Protein AF-A0A971JVZ8-F1 (afdb_monomer)

Sequence (240 aa):
MILQLGAGHRVDVAHRALVIGVVDPASPVDEVLAEGPDVLGLRGVDAEAIGATVDSLRARSGLPVAVEPLDRAGLRAALAAGAALVHDPTGGALAEDLSEVAGSGASVVLHPGGAPVEPGARRERLRRLVEAARAAGMPPERIVVDDALDRVDHDAGLELLRTTGQLAALGHAMASGPVGGQVAPGSDDAQRGEAIGVHVLAVMEGCRLLRTRDVRTARRAADLTVELLRHVAEAPGAAA

Mean predicted aligned error: 4.44 Å

Solvent-accessible surface area (backbone atoms only — not comparable to full-atom values): 12246 Å² total; per-residue (Å²): 86,63,42,36,43,21,84,82,40,76,42,72,41,70,79,39,60,42,38,30,23,59,38,41,90,87,50,63,63,69,61,53,53,75,40,50,45,64,24,42,30,40,35,85,47,55,44,91,50,27,22,64,51,47,43,50,50,32,73,72,67,74,40,47,37,29,36,34,52,82,45,73,65,16,41,52,32,26,42,74,44,57,34,10,29,40,37,43,96,65,30,76,69,52,81,86,40,34,51,60,41,34,73,60,38,28,13,38,41,47,38,32,41,93,47,60,77,51,53,70,50,27,51,53,46,40,50,54,49,52,52,51,33,42,74,39,66,38,55,70,42,32,44,31,37,32,83,55,34,27,75,36,57,54,70,49,11,51,54,37,62,77,40,36,46,68,53,19,70,76,49,48,14,41,44,50,37,15,66,35,33,70,68,51,97,84,58,55,72,64,54,52,49,43,22,44,53,45,48,42,53,32,44,77,35,52,25,36,35,36,40,37,68,59,32,47,61,43,46,55,48,38,54,52,50,38,51,50,55,49,53,52,74,70,39,93,73,73,86,121

Radius of gyration: 16.86 Å; Cα contacts (8 Å, |Δi|>4): 492; chains: 1; bounding box: 40×42×45 Å

Secondary structure (DSSP, 8-state):
-EEEETTTEEEE-TT--EEEEEE-TTS-HHHHHHH--SEEEEES--HHHHHHHHHHHHHHH-S-EEEE-SSHHHHHHHHHTT-SEEE-TTSSSSTTTHHHHHHHT-EEEE--TT--SSHHHHHHHHHHHHHHHHHTT--GGGEEE---GGGS-HHHHHHHHHTHHHHHTTSEEEEESSTTS---TT--HHHHHHHHHHHHHHHHTT--EEEES-HHHHHHHHHHHHHHHHHHHHSTT---

pLDDT: mean 90.88, std 9.2, range [40.94, 97.94]

Nearest PDB structures (foldseek):
  2vp8-assembly1_B  TM=8.455E-01  e=1.363E-13  Mycobacterium tuberculosis H37Rv
  2dzb-assembly1_B  TM=8.075E-01  e=9.233E-13  Thermus thermophilus
  2vp8-assembly1_A  TM=7.999E-01  e=2.264E-12  Mycobacterium tuberculosis H37Rv
  5v7a-assembly2_B  TM=8.318E-01  e=3.337E-11  Escherichia coli CFT073
  6clu-assembly6_C  TM=8.237E-01  e=1.244E-10  Staphylococcus aureus

Structure (mmCIF, N/CA/C/O backbone):
data_AF-A0A971JVZ8-F1
#
_entry.id   AF-A0A971JVZ8-F1
#
loop_
_atom_site.group_PDB
_atom_site.id
_atom_site.type_symbol
_atom_site.label_atom_id
_atom_site.label_alt_id
_atom_site.label_comp_id
_atom_site.label_asym_id
_atom_site.label_entity_id
_atom_site.label_seq_id
_atom_site.pdbx_PDB_ins_code
_atom_site.Cartn_x
_atom_site.Cartn_y
_atom_site.Cartn_z
_atom_site.occupancy
_atom_site.B_iso_or_equiv
_atom_site.auth_seq_id
_atom_site.auth_comp_id
_atom_site.auth_asym_id
_atom_site.auth_atom_i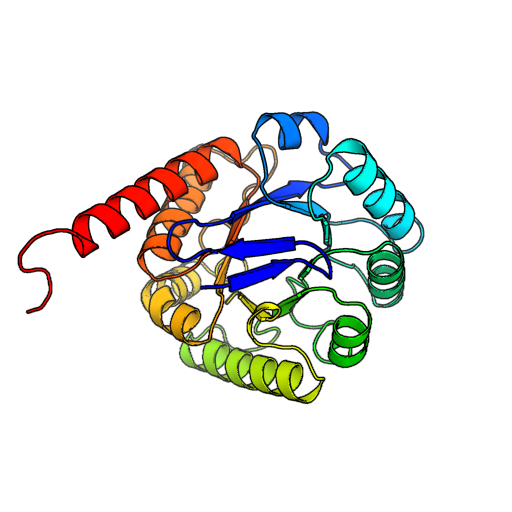d
_atom_site.pdbx_PDB_model_num
ATOM 1 N N . MET A 1 1 ? -17.007 0.014 5.339 1.00 87.94 1 MET A N 1
ATOM 2 C CA . MET A 1 1 ? -16.327 0.554 4.138 1.00 87.94 1 MET A CA 1
ATOM 3 C C . MET A 1 1 ? -15.709 -0.626 3.413 1.00 87.94 1 MET A C 1
ATOM 5 O O . MET A 1 1 ? -14.889 -1.297 4.016 1.00 87.94 1 MET A O 1
ATOM 9 N N . ILE A 1 2 ? -16.121 -0.939 2.182 1.00 95.19 2 ILE A N 1
ATOM 10 C CA . ILE A 1 2 ? -15.656 -2.160 1.503 1.00 95.19 2 ILE A CA 1
ATOM 11 C C . ILE A 1 2 ? -14.431 -1.862 0.644 1.00 95.19 2 ILE A C 1
ATOM 13 O O . ILE A 1 2 ? -14.495 -1.018 -0.246 1.00 95.19 2 ILE A O 1
ATOM 17 N N . LEU A 1 3 ? -13.342 -2.585 0.893 1.00 95.50 3 LEU A N 1
ATOM 18 C CA . LEU A 1 3 ? -12.201 -2.690 -0.008 1.00 95.50 3 LEU A CA 1
ATOM 19 C C . LEU A 1 3 ? -12.280 -4.033 -0.735 1.00 95.50 3 LEU A C 1
ATOM 21 O O . LEU A 1 3 ? -12.517 -5.073 -0.119 1.00 95.50 3 LEU A O 1
ATOM 25 N N . GLN A 1 4 ? -12.069 -4.019 -2.043 1.00 96.25 4 GLN A N 1
ATOM 26 C CA . GLN A 1 4 ? -11.972 -5.217 -2.858 1.00 96.25 4 GLN A CA 1
ATOM 27 C C . GLN A 1 4 ? -10.508 -5.447 -3.256 1.00 96.25 4 GLN A C 1
ATOM 29 O O . GLN A 1 4 ? -9.812 -4.509 -3.630 1.00 96.25 4 GLN A O 1
ATOM 34 N N . LEU A 1 5 ? -10.040 -6.692 -3.167 1.00 93.50 5 LEU A N 1
ATOM 35 C CA . LEU A 1 5 ? -8.720 -7.164 -3.585 1.00 93.50 5 LEU A CA 1
ATOM 36 C C . LEU A 1 5 ? -8.922 -8.285 -4.615 1.00 93.50 5 LEU A C 1
ATOM 38 O O . LEU A 1 5 ? -9.187 -9.446 -4.282 1.00 93.50 5 LEU A O 1
ATOM 42 N N . GLY A 1 6 ? -8.840 -7.930 -5.894 1.00 87.44 6 GLY A N 1
ATOM 43 C CA . GLY A 1 6 ? -9.136 -8.848 -6.990 1.00 87.44 6 GLY A CA 1
ATOM 44 C C . GLY A 1 6 ? -10.623 -9.208 -7.083 1.00 87.44 6 GLY A C 1
ATOM 45 O O . GLY A 1 6 ? -11.486 -8.606 -6.444 1.00 87.44 6 GLY A O 1
ATOM 46 N N . ALA A 1 7 ? -10.950 -10.231 -7.872 1.00 75.94 7 ALA A N 1
ATOM 47 C CA . ALA A 1 7 ? -12.340 -10.652 -8.079 1.00 75.94 7 ALA A CA 1
ATOM 48 C C . ALA A 1 7 ? -12.979 -11.354 -6.859 1.00 75.94 7 ALA A C 1
ATOM 50 O O . ALA A 1 7 ? -14.202 -11.397 -6.757 1.00 75.94 7 ALA A O 1
ATOM 51 N N . GLY A 1 8 ? -12.172 -11.910 -5.947 1.00 79.75 8 GLY A N 1
ATOM 52 C CA . GLY A 1 8 ? -12.642 -12.854 -4.923 1.00 79.75 8 GLY A CA 1
ATOM 53 C C . GLY A 1 8 ? -12.596 -12.376 -3.471 1.00 79.75 8 GLY A C 1
ATOM 54 O O . GLY A 1 8 ? -13.179 -13.036 -2.617 1.00 79.75 8 GLY A O 1
ATOM 55 N N . HIS A 1 9 ? -11.935 -11.256 -3.162 1.00 90.50 9 HIS A N 1
ATOM 56 C CA . HIS A 1 9 ? -11.730 -10.837 -1.772 1.00 90.50 9 HIS A CA 1
ATOM 57 C C . HIS A 1 9 ? -12.346 -9.465 -1.538 1.00 90.50 9 HIS A C 1
ATOM 59 O O . HIS A 1 9 ? -11.853 -8.457 -2.032 1.00 90.50 9 HIS A O 1
ATOM 65 N N . ARG A 1 10 ? -13.442 -9.423 -0.782 1.00 94.75 10 ARG A N 1
ATOM 66 C CA . ARG A 1 10 ? -14.078 -8.184 -0.323 1.00 94.75 10 ARG A CA 1
ATOM 67 C C . ARG A 1 10 ? -13.957 -8.134 1.187 1.00 94.75 10 ARG A C 1
ATOM 69 O O . ARG A 1 10 ? -14.383 -9.066 1.864 1.00 94.75 10 ARG A O 1
ATOM 76 N N . VAL A 1 11 ? -13.375 -7.062 1.701 1.00 94.62 11 VAL A N 1
ATOM 77 C CA . VAL A 1 11 ? -13.095 -6.899 3.126 1.00 94.62 11 VAL A CA 1
ATOM 78 C C . VAL A 1 11 ? -13.758 -5.623 3.618 1.00 94.62 11 VAL A C 1
ATOM 80 O O . VAL A 1 11 ? -13.607 -4.565 3.006 1.00 94.62 11 VAL A O 1
ATOM 83 N N . ASP A 1 12 ? -14.502 -5.716 4.721 1.00 94.81 12 ASP A N 1
ATOM 84 C CA . ASP A 1 12 ? -14.963 -4.521 5.421 1.00 94.81 12 ASP A CA 1
ATOM 85 C C . ASP A 1 12 ? -13.823 -3.955 6.269 1.00 94.81 12 ASP A C 1
ATOM 87 O O . ASP A 1 12 ? -13.383 -4.556 7.249 1.00 94.81 12 ASP A O 1
ATOM 91 N N . VAL A 1 13 ? -13.343 -2.788 5.858 1.00 94.31 13 VAL A N 1
ATOM 92 C CA . VAL A 1 13 ? -12.256 -2.041 6.489 1.00 94.31 13 VAL A CA 1
ATOM 93 C C . VAL A 1 13 ? -12.774 -0.858 7.317 1.00 94.31 13 VAL A C 1
ATOM 95 O O . VAL A 1 13 ? -12.011 0.030 7.689 1.00 94.31 13 VAL A O 1
ATOM 98 N N . ALA A 1 14 ? -14.076 -0.817 7.643 1.00 89.06 14 ALA A N 1
ATOM 99 C CA . ALA A 1 14 ? -14.613 0.179 8.582 1.00 89.06 14 ALA A CA 1
ATOM 100 C C . ALA A 1 14 ? -13.878 0.142 9.931 1.00 89.06 14 ALA A C 1
ATOM 102 O O . ALA A 1 14 ? -13.549 1.184 10.495 1.00 89.06 14 ALA A O 1
ATOM 103 N N . HIS A 1 15 ? -13.581 -1.070 10.401 1.00 88.12 15 HIS A N 1
ATOM 104 C CA . HIS A 1 15 ? -12.987 -1.339 11.707 1.00 88.12 15 HIS A CA 1
ATOM 105 C C . HIS A 1 15 ? -11.797 -2.293 11.588 1.00 88.12 15 HIS A C 1
ATOM 107 O O . HIS A 1 15 ? -11.667 -3.220 12.382 1.00 88.12 15 HIS A O 1
ATOM 113 N N . ARG A 1 16 ? -10.978 -2.120 10.546 1.00 93.62 16 ARG A N 1
ATOM 114 C CA . ARG A 1 16 ? -9.754 -2.898 10.324 1.00 93.62 16 ARG A CA 1
ATOM 115 C C . ARG A 1 16 ? -8.863 -2.196 9.313 1.00 93.62 16 ARG A C 1
ATOM 117 O O . ARG A 1 16 ? -9.368 -1.766 8.282 1.00 93.62 16 ARG A O 1
ATOM 124 N N . ALA A 1 17 ? -7.558 -2.168 9.556 1.00 96.25 17 ALA A N 1
ATOM 125 C CA . ALA A 1 17 ? -6.569 -1.869 8.526 1.00 96.25 17 ALA A CA 1
ATOM 126 C C . ALA A 1 17 ? -5.885 -3.166 8.075 1.00 96.25 17 ALA A C 1
ATOM 128 O O . ALA A 1 17 ? -5.637 -4.055 8.888 1.00 96.25 17 ALA A O 1
ATOM 129 N N . LEU A 1 18 ? -5.628 -3.289 6.776 1.00 97.56 18 LEU A N 1
ATOM 130 C CA . LEU A 1 18 ? -4.947 -4.435 6.186 1.00 97.56 18 LEU A CA 1
ATOM 131 C C . LEU A 1 18 ? -3.446 -4.193 6.122 1.00 97.56 18 LEU A C 1
ATOM 133 O O . LEU A 1 18 ? -3.010 -3.089 5.799 1.00 97.56 18 LEU A O 1
ATOM 137 N N . VAL A 1 19 ? -2.663 -5.241 6.357 1.00 97.62 19 VAL A N 1
ATOM 138 C CA . VAL A 1 19 ? -1.203 -5.199 6.259 1.00 97.62 19 VAL A CA 1
ATOM 139 C C . VAL A 1 19 ? -0.729 -5.976 5.033 1.00 97.62 19 VAL A C 1
ATOM 141 O O . VAL A 1 19 ? -0.909 -7.192 4.933 1.00 97.62 19 VAL A O 1
ATOM 144 N N . ILE A 1 20 ? -0.093 -5.261 4.107 1.00 96.50 20 ILE A N 1
ATOM 145 C CA . ILE A 1 20 ? 0.660 -5.816 2.988 1.00 96.50 20 ILE A CA 1
ATOM 146 C C . ILE A 1 20 ? 2.089 -6.099 3.461 1.00 96.50 20 ILE A C 1
ATOM 148 O O . ILE A 1 20 ? 2.857 -5.170 3.728 1.00 96.50 20 ILE A O 1
ATOM 152 N N . GLY A 1 21 ? 2.442 -7.381 3.540 1.00 94.94 21 GLY A N 1
ATOM 153 C CA . GLY A 1 21 ? 3.800 -7.827 3.847 1.00 94.94 21 GLY A CA 1
ATOM 154 C C . GLY A 1 21 ? 4.645 -7.919 2.588 1.00 94.94 21 GLY A C 1
ATOM 155 O O . GLY A 1 21 ? 4.311 -8.678 1.679 1.00 94.94 21 GLY A O 1
ATOM 156 N N . VAL A 1 22 ? 5.719 -7.135 2.518 1.00 92.06 22 VAL A N 1
ATOM 157 C CA . VAL A 1 22 ? 6.589 -7.093 1.337 1.00 92.06 22 VAL A CA 1
ATOM 158 C C . VAL A 1 22 ? 7.412 -8.377 1.237 1.00 92.06 22 VAL A C 1
ATOM 160 O O . VAL A 1 22 ? 8.130 -8.743 2.162 1.00 92.06 22 VAL A O 1
ATOM 163 N N . VAL A 1 23 ? 7.336 -9.017 0.074 1.00 90.50 23 VAL A N 1
ATOM 164 C CA . VAL A 1 23 ? 8.118 -10.186 -0.321 1.00 90.50 23 VAL A CA 1
ATOM 165 C C . VAL A 1 23 ? 8.974 -9.787 -1.519 1.00 90.50 23 VAL A C 1
ATOM 167 O O . VAL A 1 23 ? 8.460 -9.333 -2.543 1.00 90.50 23 VAL A O 1
ATOM 170 N N . ASP A 1 24 ? 10.283 -9.966 -1.404 1.00 81.38 24 ASP A N 1
ATOM 171 C CA . ASP A 1 24 ? 11.219 -9.870 -2.525 1.00 81.38 24 ASP A CA 1
ATOM 172 C C . ASP A 1 24 ? 11.849 -11.246 -2.813 1.00 81.38 24 ASP A C 1
ATOM 174 O O . ASP A 1 24 ? 11.721 -12.154 -1.989 1.00 81.38 24 ASP A O 1
ATOM 178 N N . PRO A 1 25 ? 12.506 -11.444 -3.974 1.00 75.12 25 PRO A N 1
ATOM 179 C CA . PRO A 1 25 ? 13.040 -12.752 -4.361 1.00 75.12 25 PRO A CA 1
ATOM 180 C C . PRO A 1 25 ? 14.071 -13.321 -3.379 1.00 75.12 25 PRO A C 1
ATOM 182 O O . PRO A 1 25 ? 14.335 -14.520 -3.399 1.00 75.12 25 PRO A O 1
ATOM 185 N N . ALA A 1 26 ? 14.666 -12.464 -2.543 1.00 71.38 26 ALA A N 1
ATOM 186 C CA . ALA A 1 26 ? 15.655 -12.840 -1.543 1.00 71.38 26 ALA A CA 1
ATOM 187 C C . ALA A 1 26 ? 15.040 -13.129 -0.161 1.00 71.38 26 ALA A C 1
ATOM 189 O O . ALA A 1 26 ? 15.719 -13.698 0.692 1.00 71.38 26 ALA A O 1
ATOM 190 N N . SER A 1 27 ? 13.779 -12.752 0.070 1.00 70.94 27 SER A N 1
ATOM 191 C CA . SER A 1 27 ? 13.103 -12.898 1.361 1.00 70.94 27 SER A CA 1
ATOM 192 C C . SER A 1 27 ? 12.383 -14.247 1.474 1.00 70.94 27 SER A C 1
ATOM 194 O O . SER A 1 27 ? 11.584 -14.594 0.596 1.00 70.94 27 SER A O 1
ATOM 196 N N . PRO A 1 28 ? 12.580 -15.011 2.564 1.00 81.62 28 PRO A N 1
ATOM 197 C CA . PRO A 1 28 ? 11.839 -16.244 2.788 1.00 81.62 28 PRO A CA 1
ATOM 198 C C . PRO A 1 28 ? 10.348 -15.944 2.985 1.00 81.62 28 PRO A C 1
ATOM 200 O O . PRO A 1 28 ? 9.931 -15.374 3.990 1.00 81.62 28 PRO A O 1
ATOM 203 N N . VAL A 1 29 ? 9.516 -16.363 2.029 1.00 89.06 29 VAL A N 1
ATOM 204 C CA . VAL A 1 29 ? 8.053 -16.174 2.078 1.00 89.06 29 VAL A CA 1
ATOM 205 C C . VAL A 1 29 ? 7.454 -16.702 3.384 1.00 89.06 29 VAL A C 1
ATOM 207 O O . VAL A 1 29 ? 6.540 -16.092 3.931 1.00 89.06 29 VAL A O 1
ATOM 210 N N . ASP A 1 30 ? 7.971 -17.823 3.892 1.00 91.00 30 ASP A N 1
ATOM 211 C CA . ASP A 1 30 ? 7.461 -18.469 5.104 1.00 91.00 30 ASP A CA 1
ATOM 212 C C . ASP A 1 30 ? 7.666 -17.611 6.363 1.00 91.00 30 ASP A C 1
ATOM 214 O O . ASP A 1 30 ? 6.827 -17.643 7.261 1.00 91.00 30 ASP A O 1
ATOM 218 N N . GLU A 1 31 ? 8.721 -16.791 6.411 1.00 90.00 31 GLU A N 1
ATOM 219 C CA . GLU A 1 31 ? 8.941 -15.841 7.507 1.00 90.00 31 GLU A CA 1
ATOM 220 C C . GLU A 1 31 ? 7.887 -14.734 7.477 1.00 90.00 31 GLU A C 1
ATOM 222 O O . GLU A 1 31 ? 7.229 -14.481 8.487 1.00 90.00 31 GLU A O 1
ATOM 227 N N . VAL A 1 32 ? 7.634 -14.156 6.297 1.00 92.12 32 VAL A N 1
ATOM 228 C CA . VAL A 1 32 ? 6.591 -13.135 6.120 1.00 92.12 32 VAL A CA 1
ATOM 229 C C . VAL A 1 32 ? 5.217 -13.714 6.468 1.00 92.12 32 VAL A C 1
ATOM 231 O O . VAL A 1 32 ? 4.453 -13.082 7.195 1.00 92.12 32 VAL A O 1
ATOM 234 N N . LEU A 1 33 ? 4.908 -14.941 6.027 1.00 94.12 33 LEU A N 1
ATOM 235 C CA . LEU A 1 33 ? 3.661 -15.632 6.373 1.00 94.12 33 LEU A CA 1
ATOM 236 C C . LEU A 1 33 ? 3.511 -15.867 7.881 1.00 94.12 33 LEU A C 1
ATOM 238 O O . LEU A 1 33 ? 2.411 -15.702 8.411 1.00 94.12 33 LEU A O 1
ATOM 242 N N . ALA A 1 34 ? 4.594 -16.205 8.586 1.00 94.12 34 ALA A N 1
ATOM 243 C CA . ALA A 1 34 ? 4.578 -16.419 10.033 1.00 94.12 34 ALA A CA 1
ATOM 244 C C . ALA A 1 34 ? 4.311 -15.132 10.839 1.00 94.12 34 ALA A C 1
ATOM 246 O O . ALA A 1 34 ? 3.877 -15.196 11.997 1.00 94.12 34 ALA A O 1
ATOM 247 N N . GLU A 1 35 ? 4.552 -13.956 10.255 1.00 94.19 35 GLU A N 1
ATOM 248 C CA . GLU A 1 35 ? 4.148 -12.659 10.813 1.00 94.19 35 GLU A CA 1
ATOM 249 C C . GLU A 1 35 ? 2.666 -12.333 10.575 1.00 94.19 35 GLU A C 1
ATOM 251 O O . GLU A 1 35 ? 2.103 -11.446 11.226 1.00 94.19 35 GLU A O 1
ATOM 256 N N . GLY A 1 36 ? 2.029 -13.102 9.690 1.00 95.25 36 GLY A N 1
ATOM 257 C CA . GLY A 1 36 ? 0.660 -12.953 9.238 1.00 95.25 36 GLY A CA 1
ATOM 258 C C . GLY A 1 36 ? 0.531 -11.703 8.380 1.00 95.25 36 GLY A C 1
ATOM 259 O O . GLY A 1 36 ? 0.308 -10.633 8.892 1.00 95.25 36 GLY A O 1
ATOM 260 N N . PRO A 1 37 ? 0.641 -11.720 7.068 1.00 96.56 37 PRO A N 1
ATOM 261 C CA . PRO A 1 37 ? 0.172 -10.607 6.257 1.00 96.56 37 PRO A CA 1
ATOM 262 C C . PRO A 1 37 ? -1.319 -10.803 5.968 1.00 96.56 37 PRO A C 1
ATOM 264 O O . PRO A 1 37 ? -1.830 -11.917 6.047 1.00 96.56 37 PRO A O 1
ATOM 267 N N . ASP A 1 38 ? -2.033 -9.731 5.635 1.00 97.06 38 ASP A N 1
ATOM 268 C CA . ASP A 1 38 ? -3.358 -9.867 5.012 1.00 97.06 38 ASP A CA 1
ATOM 269 C C . ASP A 1 38 ? -3.225 -10.014 3.490 1.00 97.06 38 ASP A C 1
ATOM 271 O O . ASP A 1 38 ? -4.081 -10.608 2.837 1.00 97.06 38 ASP A O 1
ATOM 275 N N . VAL A 1 39 ? -2.136 -9.471 2.932 1.00 97.06 39 VAL A N 1
ATOM 276 C CA . VAL A 1 39 ? -1.789 -9.480 1.507 1.00 97.06 39 VAL A CA 1
ATOM 277 C C . VAL A 1 39 ? -0.279 -9.661 1.363 1.00 97.06 39 VAL A C 1
ATOM 279 O O . VAL A 1 39 ? 0.494 -9.015 2.070 1.00 97.06 39 VAL A O 1
ATOM 282 N N . LEU A 1 40 ? 0.160 -10.494 0.422 1.00 96.50 40 LEU A N 1
ATOM 283 C CA . LEU A 1 40 ? 1.579 -10.609 0.069 1.00 96.50 40 LEU A CA 1
ATOM 284 C C . LEU A 1 40 ? 1.934 -9.579 -1.007 1.00 96.50 40 LEU A C 1
ATOM 286 O O . LEU A 1 40 ? 1.368 -9.618 -2.094 1.00 96.50 40 LEU A O 1
ATOM 290 N N . GLY A 1 41 ? 2.854 -8.662 -0.716 1.00 95.19 41 GLY A N 1
ATOM 291 C CA . GLY A 1 41 ? 3.329 -7.634 -1.645 1.00 95.19 41 GLY A CA 1
ATOM 292 C C . GLY A 1 41 ? 4.591 -8.066 -2.381 1.00 95.19 41 GLY A C 1
ATOM 293 O O . GLY A 1 41 ? 5.691 -7.842 -1.885 1.00 95.19 41 GLY A O 1
ATOM 294 N N . LEU A 1 42 ? 4.436 -8.668 -3.557 1.00 94.81 42 LEU A N 1
ATOM 295 C CA . LEU A 1 42 ? 5.528 -9.146 -4.398 1.00 94.81 42 LEU A CA 1
ATOM 296 C C . LEU A 1 42 ? 6.185 -7.997 -5.173 1.00 94.81 42 LEU A C 1
ATOM 298 O O . LEU A 1 42 ? 5.514 -7.280 -5.917 1.00 94.81 42 LEU A O 1
ATOM 302 N N . ARG A 1 43 ? 7.509 -7.869 -5.066 1.00 91.94 43 ARG A N 1
ATOM 303 C CA . ARG A 1 43 ? 8.302 -6.877 -5.811 1.00 91.94 43 ARG A CA 1
ATOM 304 C C . ARG A 1 43 ? 9.548 -7.484 -6.443 1.00 91.94 43 ARG A C 1
ATOM 306 O O . ARG A 1 43 ? 10.053 -8.490 -5.962 1.00 91.94 43 ARG A O 1
ATOM 313 N N . GLY A 1 44 ? 10.093 -6.815 -7.461 1.00 90.44 44 GLY A N 1
ATOM 314 C CA . GLY A 1 44 ? 11.415 -7.138 -8.015 1.00 90.44 44 GLY A CA 1
ATOM 315 C C . GLY A 1 44 ? 11.485 -8.465 -8.771 1.00 90.44 44 GLY A C 1
ATOM 316 O O . GLY A 1 44 ? 12.548 -9.073 -8.804 1.00 90.44 44 GLY A O 1
ATOM 317 N N . VAL A 1 45 ? 10.363 -8.926 -9.330 1.00 93.25 45 VAL A N 1
ATOM 318 C CA . VAL A 1 45 ? 10.305 -10.135 -10.158 1.00 93.25 45 VAL A CA 1
ATOM 319 C C . VAL A 1 45 ? 10.129 -9.737 -11.616 1.00 93.25 45 VAL A C 1
ATOM 321 O O . VAL A 1 45 ? 9.236 -8.955 -11.944 1.00 93.25 45 VAL A O 1
ATOM 324 N N . ASP A 1 46 ? 10.966 -10.302 -12.480 1.00 94.12 46 ASP A N 1
ATOM 325 C CA . ASP A 1 46 ? 10.926 -10.053 -13.918 1.00 94.12 46 ASP A CA 1
ATOM 326 C C . ASP A 1 46 ? 9.692 -10.677 -14.582 1.00 94.12 46 ASP A C 1
ATOM 328 O O . ASP A 1 46 ? 9.088 -11.633 -14.080 1.00 94.12 46 ASP A O 1
ATOM 332 N N . ALA A 1 47 ? 9.335 -10.157 -15.758 1.00 94.31 47 ALA A N 1
ATOM 333 C CA . ALA A 1 47 ? 8.132 -10.547 -16.491 1.00 94.31 47 ALA A CA 1
ATOM 334 C C . ALA A 1 47 ? 8.031 -12.057 -16.780 1.00 94.31 47 ALA A C 1
ATOM 336 O O . ALA A 1 47 ? 6.932 -12.608 -16.785 1.00 94.31 47 ALA A O 1
ATOM 337 N N . GLU A 1 48 ? 9.165 -12.733 -16.984 1.00 96.19 48 GLU A N 1
ATOM 338 C CA . GLU A 1 48 ? 9.223 -14.173 -17.272 1.00 96.19 48 GLU A CA 1
ATOM 339 C C . GLU A 1 48 ? 8.840 -15.042 -16.065 1.00 96.19 48 GLU A C 1
ATOM 341 O O . GLU A 1 48 ? 8.292 -16.132 -16.230 1.00 96.19 48 GLU A O 1
ATOM 346 N N . ALA A 1 49 ? 9.107 -14.562 -14.848 1.00 95.75 49 ALA A N 1
ATOM 347 C CA . ALA A 1 49 ? 8.907 -15.322 -13.617 1.00 95.75 49 ALA A CA 1
ATOM 348 C C . ALA A 1 49 ? 7.646 -14.901 -12.848 1.00 95.75 49 ALA A C 1
ATOM 350 O O . ALA A 1 49 ? 7.068 -15.719 -12.128 1.00 95.75 49 ALA A O 1
ATOM 351 N N . ILE A 1 50 ? 7.192 -13.652 -13.008 1.00 95.81 50 ILE A N 1
ATOM 352 C CA . ILE A 1 50 ? 6.177 -13.048 -12.132 1.00 95.81 50 ILE A CA 1
ATOM 353 C C . ILE A 1 50 ? 4.858 -13.823 -12.103 1.00 95.81 50 ILE A C 1
ATOM 355 O O . ILE A 1 50 ? 4.301 -14.012 -11.024 1.00 95.81 50 ILE A O 1
ATOM 359 N N . GLY A 1 51 ? 4.387 -14.336 -13.244 1.00 96.69 51 GLY A N 1
ATOM 360 C CA . GLY A 1 51 ? 3.150 -15.120 -13.300 1.00 96.69 51 GLY A CA 1
ATOM 361 C C . GLY A 1 51 ? 3.240 -16.395 -12.453 1.00 96.69 51 GLY A C 1
ATOM 362 O O . GLY A 1 51 ? 2.422 -16.616 -11.563 1.00 96.69 51 GLY A O 1
ATOM 363 N N . ALA A 1 52 ? 4.304 -17.180 -12.651 1.00 96.56 52 ALA A N 1
ATOM 364 C CA . ALA A 1 52 ? 4.542 -18.402 -11.884 1.00 96.56 52 ALA A CA 1
ATOM 365 C C . ALA A 1 52 ? 4.757 -18.120 -10.385 1.00 96.56 52 ALA A C 1
ATOM 367 O O . ALA A 1 52 ? 4.318 -18.896 -9.531 1.00 96.56 52 ALA A O 1
ATOM 368 N N . THR A 1 53 ? 5.407 -17.002 -10.042 1.00 96.19 53 THR A N 1
ATOM 369 C CA . THR A 1 53 ? 5.573 -16.584 -8.645 1.00 96.19 53 THR A CA 1
ATOM 370 C C . THR A 1 53 ? 4.234 -16.220 -8.004 1.00 96.19 53 THR A C 1
ATOM 372 O O . THR A 1 53 ? 3.961 -16.683 -6.897 1.00 96.19 53 THR A O 1
ATOM 375 N N . VAL A 1 54 ? 3.377 -15.452 -8.687 1.00 96.56 54 VAL A N 1
ATOM 376 C CA . VAL A 1 54 ? 2.031 -15.107 -8.196 1.00 96.56 54 VAL A CA 1
ATOM 377 C C . VAL A 1 54 ? 1.209 -16.371 -7.940 1.00 96.56 54 VAL A C 1
ATOM 379 O O . VAL A 1 54 ? 0.673 -16.523 -6.841 1.00 96.56 54 VAL A O 1
ATOM 382 N N . ASP A 1 55 ? 1.166 -17.306 -8.891 1.00 95.88 55 ASP A N 1
ATOM 383 C CA . ASP A 1 55 ? 0.429 -18.569 -8.741 1.00 95.88 55 ASP A CA 1
ATOM 384 C C . ASP A 1 55 ? 0.929 -19.387 -7.543 1.00 95.88 55 ASP A C 1
ATOM 386 O O . ASP A 1 55 ? 0.136 -19.844 -6.716 1.00 95.88 55 ASP A O 1
ATOM 390 N N . SER A 1 56 ? 2.252 -19.517 -7.404 1.00 95.31 56 SER A N 1
ATOM 391 C CA . SER A 1 56 ? 2.878 -20.236 -6.290 1.00 95.31 56 SER A CA 1
ATOM 392 C C . SER A 1 56 ? 2.540 -19.608 -4.936 1.00 95.31 56 SER A C 1
ATOM 394 O O . SER A 1 56 ? 2.127 -20.313 -4.011 1.00 95.31 56 SER A O 1
ATOM 396 N N . LEU A 1 57 ? 2.646 -18.281 -4.808 1.00 95.25 57 LEU A N 1
ATOM 397 C CA . LEU A 1 57 ? 2.325 -17.576 -3.564 1.00 95.25 57 LEU A CA 1
ATOM 398 C C . LEU A 1 57 ? 0.850 -17.735 -3.190 1.00 95.25 57 LEU A C 1
ATOM 400 O O . LEU A 1 57 ? 0.543 -18.019 -2.028 1.00 95.25 57 LEU A O 1
ATOM 404 N N . ARG A 1 58 ? -0.059 -17.610 -4.163 1.00 94.69 58 ARG A N 1
ATOM 405 C CA . ARG A 1 58 ? -1.499 -17.802 -3.946 1.00 94.69 58 ARG A CA 1
ATOM 406 C C . ARG A 1 58 ? -1.809 -19.229 -3.505 1.00 94.69 58 ARG A C 1
ATOM 408 O O . ARG A 1 58 ? -2.520 -19.410 -2.522 1.00 94.69 58 ARG A O 1
ATOM 415 N N . ALA A 1 59 ? -1.245 -20.230 -4.184 1.00 93.94 59 ALA A N 1
ATOM 416 C CA . ALA A 1 59 ? -1.469 -21.639 -3.864 1.00 93.94 59 ALA A CA 1
ATOM 417 C C . ALA A 1 59 ? -0.927 -22.022 -2.478 1.00 93.94 59 ALA A C 1
ATOM 419 O O . ALA A 1 59 ? -1.559 -22.793 -1.759 1.00 93.94 59 ALA A O 1
ATOM 420 N N . ARG A 1 60 ? 0.228 -21.469 -2.089 1.00 93.12 60 ARG A N 1
ATOM 421 C CA . ARG A 1 60 ? 0.868 -21.753 -0.798 1.00 93.12 60 ARG A CA 1
ATOM 422 C C . ARG A 1 60 ? 0.198 -21.059 0.383 1.00 93.12 60 ARG A C 1
ATOM 424 O O . ARG A 1 60 ? 0.125 -21.647 1.455 1.00 93.12 60 ARG A O 1
ATOM 431 N N . SER A 1 61 ? -0.229 -19.809 0.211 1.00 94.00 61 SER A N 1
ATOM 432 C CA . SER A 1 61 ? -0.702 -18.973 1.324 1.00 94.00 61 SER A CA 1
ATOM 433 C C . SER A 1 61 ? -2.222 -18.865 1.424 1.00 94.00 61 SER A C 1
ATOM 435 O O . SER A 1 61 ? -2.740 -18.592 2.503 1.00 94.00 61 SER A O 1
ATOM 437 N N . GLY A 1 62 ? -2.942 -19.021 0.308 1.00 93.62 62 GLY A N 1
ATOM 438 C CA . GLY A 1 62 ? -4.358 -18.664 0.211 1.00 93.62 62 GLY A CA 1
ATOM 439 C C . GLY A 1 62 ? -4.636 -17.157 0.307 1.00 93.62 62 GLY A C 1
ATOM 440 O O . GLY A 1 62 ? -5.800 -16.764 0.316 1.00 93.62 62 GLY A O 1
ATOM 441 N N . LEU A 1 63 ? -3.603 -16.309 0.378 1.00 95.75 63 LEU A N 1
ATOM 442 C CA . LEU A 1 63 ? -3.739 -14.861 0.519 1.00 95.75 63 LEU A CA 1
ATOM 443 C C . LEU A 1 63 ? -3.782 -14.155 -0.848 1.00 95.75 63 LEU A C 1
ATOM 445 O O . LEU A 1 63 ? -3.197 -14.639 -1.826 1.00 95.75 63 LEU A O 1
ATOM 449 N N . PRO A 1 64 ? -4.424 -12.974 -0.933 1.00 97.44 64 PRO A N 1
ATOM 450 C CA . PRO A 1 64 ? -4.265 -12.074 -2.067 1.00 97.44 64 PRO A CA 1
ATOM 451 C C . PRO A 1 64 ? -2.791 -11.702 -2.281 1.00 97.44 64 PRO A C 1
ATOM 453 O O . PRO A 1 64 ? -2.054 -11.466 -1.321 1.00 97.44 64 PRO A O 1
ATOM 456 N N . VAL A 1 65 ? -2.381 -11.591 -3.546 1.00 97.31 65 VAL A N 1
ATOM 457 C CA . VAL A 1 65 ? -1.036 -11.134 -3.924 1.00 97.31 65 VAL A CA 1
ATOM 458 C C . VAL A 1 65 ? -1.137 -9.763 -4.585 1.00 97.31 65 VAL A C 1
ATOM 460 O O . VAL A 1 65 ? -1.819 -9.607 -5.600 1.00 97.31 65 VAL A O 1
ATOM 463 N N . ALA A 1 66 ? -0.477 -8.777 -3.988 1.00 96.69 66 ALA A N 1
ATOM 464 C CA . ALA A 1 66 ? -0.208 -7.476 -4.573 1.00 96.69 66 ALA A CA 1
ATOM 465 C C . ALA A 1 66 ? 1.114 -7.528 -5.350 1.00 96.69 66 ALA A C 1
ATOM 467 O O . ALA A 1 66 ? 2.057 -8.163 -4.887 1.00 96.69 66 ALA A O 1
ATOM 468 N N . VAL A 1 67 ? 1.203 -6.870 -6.504 1.00 95.62 67 VAL A N 1
ATOM 469 C CA . VAL A 1 67 ? 2.404 -6.900 -7.356 1.00 95.62 67 VAL A CA 1
ATOM 470 C C . VAL A 1 67 ? 2.927 -5.504 -7.670 1.00 95.62 67 VAL A C 1
ATOM 472 O O . VAL A 1 67 ? 2.147 -4.595 -7.958 1.00 95.62 67 VAL A O 1
ATOM 475 N N . GLU A 1 68 ? 4.252 -5.368 -7.660 1.00 93.56 68 GLU A N 1
ATOM 476 C CA . GLU A 1 68 ? 4.999 -4.211 -8.163 1.00 93.56 68 GLU A CA 1
ATOM 477 C C . GLU A 1 68 ? 5.682 -4.594 -9.485 1.00 93.56 68 GLU A C 1
ATOM 479 O O . GLU A 1 68 ? 6.823 -5.070 -9.469 1.00 93.56 68 GLU A O 1
ATOM 484 N N . PRO A 1 69 ? 4.977 -4.479 -10.629 1.00 91.88 69 PRO A N 1
ATOM 485 C CA . PRO A 1 69 ? 5.527 -4.874 -11.918 1.00 91.88 69 PRO A CA 1
ATOM 486 C C . PRO A 1 69 ? 6.662 -3.932 -12.332 1.00 91.88 69 PRO A C 1
ATOM 488 O O . PRO A 1 69 ? 6.563 -2.717 -12.174 1.00 91.88 69 PRO A O 1
ATOM 491 N N . LEU A 1 70 ? 7.734 -4.501 -12.886 1.00 90.19 70 LEU A N 1
ATOM 492 C CA . LEU A 1 70 ? 8.887 -3.736 -13.377 1.00 90.19 70 LEU A CA 1
ATOM 493 C C . LEU A 1 70 ? 8.631 -3.108 -14.752 1.00 90.19 70 LEU A C 1
ATOM 495 O O . LEU A 1 70 ? 9.219 -2.085 -15.094 1.00 90.19 70 LEU A O 1
ATOM 499 N N . ASP A 1 71 ? 7.750 -3.726 -15.534 1.00 90.25 71 ASP A N 1
ATOM 500 C CA . ASP A 1 71 ? 7.368 -3.288 -16.865 1.00 90.25 71 ASP A CA 1
ATOM 501 C C . ASP A 1 71 ? 5.944 -3.758 -17.214 1.00 90.25 71 ASP A C 1
ATOM 503 O O . ASP A 1 71 ? 5.268 -4.466 -16.455 1.00 90.25 71 ASP A O 1
ATOM 507 N N . ARG A 1 72 ? 5.478 -3.367 -18.403 1.00 91.25 72 ARG A N 1
ATOM 508 C CA . ARG A 1 72 ? 4.144 -3.719 -18.895 1.00 91.25 72 ARG A CA 1
ATOM 509 C C . ARG A 1 72 ? 3.983 -5.215 -19.175 1.00 91.25 72 ARG A C 1
ATOM 511 O O . ARG A 1 72 ? 2.883 -5.741 -19.028 1.00 91.25 72 ARG A O 1
ATOM 518 N N . ALA A 1 73 ? 5.043 -5.916 -19.577 1.00 93.69 73 ALA A N 1
ATOM 519 C CA . ALA A 1 73 ? 4.969 -7.357 -19.811 1.00 93.69 73 ALA A CA 1
ATOM 520 C C . ALA A 1 73 ? 4.743 -8.107 -18.488 1.00 93.69 73 ALA A C 1
ATOM 522 O O . ALA A 1 73 ? 3.879 -8.983 -18.414 1.00 93.69 73 ALA A O 1
ATOM 523 N N . GLY A 1 74 ? 5.438 -7.697 -17.427 1.00 94.44 74 GLY A N 1
ATOM 524 C CA . GLY A 1 74 ? 5.281 -8.220 -16.079 1.00 94.44 74 GLY A CA 1
ATOM 525 C C . GLY A 1 74 ? 3.922 -7.888 -15.475 1.00 94.44 74 GLY A C 1
ATOM 526 O O . GLY A 1 74 ? 3.303 -8.766 -14.878 1.00 94.44 74 GLY A O 1
ATOM 527 N N . LEU A 1 75 ? 3.400 -6.675 -15.703 1.00 94.31 75 LEU A N 1
ATOM 528 C CA . LEU A 1 75 ? 2.022 -6.332 -15.337 1.00 94.31 75 LEU A CA 1
ATOM 529 C C . LEU A 1 75 ? 1.034 -7.338 -15.938 1.00 94.31 75 LEU A C 1
ATOM 531 O O . LEU A 1 75 ? 0.249 -7.943 -15.211 1.00 94.31 75 LEU A O 1
ATOM 535 N N . ARG A 1 76 ? 1.101 -7.566 -17.253 1.00 95.31 76 ARG A N 1
ATOM 536 C CA . ARG A 1 76 ? 0.203 -8.496 -17.954 1.00 95.31 76 ARG A CA 1
ATOM 537 C C . ARG A 1 76 ? 0.305 -9.919 -17.437 1.00 95.31 76 ARG A C 1
ATOM 539 O O . ARG A 1 76 ? -0.720 -10.549 -17.188 1.00 95.31 76 ARG A O 1
ATOM 546 N N . ALA A 1 77 ? 1.529 -10.410 -17.257 1.00 96.88 77 ALA A N 1
ATOM 547 C CA . ALA A 1 77 ? 1.773 -11.744 -16.725 1.00 96.88 77 ALA A CA 1
ATOM 548 C C . ALA A 1 77 ? 1.200 -11.899 -15.306 1.00 96.88 77 ALA A C 1
ATOM 550 O O . ALA A 1 77 ? 0.546 -12.898 -15.010 1.00 96.88 77 ALA A O 1
ATOM 551 N N . ALA A 1 78 ? 1.368 -10.890 -14.447 1.00 96.69 78 ALA A N 1
ATOM 552 C CA . ALA A 1 78 ? 0.821 -10.901 -13.096 1.00 96.69 78 ALA A CA 1
ATOM 553 C C . ALA A 1 78 ? -0.714 -10.834 -13.071 1.00 96.69 78 ALA A C 1
ATOM 555 O O . ALA A 1 78 ? -1.349 -11.559 -12.304 1.00 96.69 78 ALA A O 1
ATOM 556 N N . LEU A 1 79 ? -1.325 -10.002 -13.922 1.00 96.50 79 LEU A N 1
ATOM 557 C CA . LEU A 1 79 ? -2.782 -9.934 -14.062 1.00 96.50 79 LEU A CA 1
ATOM 558 C C . LEU A 1 79 ? -3.360 -11.264 -14.565 1.00 96.50 79 LEU A C 1
ATOM 560 O O . LEU A 1 79 ? -4.364 -11.729 -14.029 1.00 96.50 79 LEU A O 1
ATOM 564 N N . ALA A 1 80 ? -2.707 -11.910 -15.537 1.00 96.94 80 ALA A N 1
ATOM 565 C CA . ALA A 1 80 ? -3.110 -13.222 -16.048 1.00 96.94 80 ALA A CA 1
ATOM 566 C C . ALA A 1 80 ? -3.020 -14.327 -14.977 1.00 96.94 80 ALA A C 1
ATOM 568 O O . ALA A 1 80 ? -3.903 -15.179 -14.907 1.00 96.94 80 ALA A O 1
ATOM 569 N N . ALA A 1 81 ? -2.016 -14.264 -14.096 1.00 96.69 81 ALA A N 1
ATOM 570 C CA . ALA A 1 81 ? -1.889 -15.123 -12.910 1.00 96.69 81 ALA A CA 1
ATOM 571 C C . ALA A 1 81 ? -2.847 -14.729 -11.759 1.00 96.69 81 ALA A C 1
ATOM 573 O O . ALA A 1 81 ? -2.855 -15.318 -10.676 1.00 96.69 81 ALA A O 1
ATOM 574 N N . GLY A 1 82 ? -3.684 -13.708 -11.965 1.00 96.25 82 GLY A N 1
ATOM 575 C CA . GLY A 1 82 ? -4.694 -13.240 -11.021 1.00 96.25 82 GLY A CA 1
ATOM 576 C C . GLY A 1 82 ? -4.125 -12.545 -9.785 1.00 96.25 82 GLY A C 1
ATOM 577 O O . GLY A 1 82 ? -4.617 -12.755 -8.671 1.00 96.25 82 GLY A O 1
ATOM 578 N N . ALA A 1 83 ? -3.110 -11.700 -9.978 1.00 97.00 83 ALA A N 1
ATOM 579 C CA . ALA A 1 83 ? -2.741 -10.690 -8.993 1.00 97.00 83 ALA A CA 1
ATOM 580 C C . ALA A 1 83 ? -3.992 -9.924 -8.520 1.00 97.00 83 ALA A C 1
ATOM 582 O O . ALA A 1 83 ? -4.842 -9.511 -9.310 1.00 97.00 83 ALA A O 1
ATOM 583 N N . ALA A 1 84 ? -4.123 -9.760 -7.207 1.00 97.69 84 ALA A N 1
ATOM 584 C CA . ALA A 1 84 ? -5.301 -9.159 -6.592 1.00 97.69 84 ALA A CA 1
ATOM 585 C C . ALA A 1 84 ? -5.220 -7.629 -6.554 1.00 97.69 84 ALA A C 1
ATOM 587 O O . ALA A 1 84 ? -6.245 -6.947 -6.553 1.00 97.69 84 ALA A O 1
ATOM 588 N N . LEU A 1 85 ? -4.006 -7.087 -6.510 1.00 96.81 85 LEU A N 1
ATOM 589 C CA . LEU A 1 85 ? -3.748 -5.659 -6.449 1.00 96.81 85 LEU A CA 1
ATOM 590 C C . LEU A 1 85 ? -2.463 -5.343 -7.213 1.00 96.81 85 LEU A C 1
ATOM 592 O O . LEU A 1 85 ? -1.493 -6.091 -7.141 1.00 96.81 85 LEU A O 1
ATOM 596 N N . VAL A 1 86 ? -2.448 -4.233 -7.934 1.00 95.69 86 VAL A N 1
ATOM 597 C CA . VAL A 1 86 ? -1.260 -3.727 -8.619 1.00 95.69 86 VAL A CA 1
ATOM 598 C C . VAL A 1 86 ? -0.855 -2.413 -7.973 1.00 95.69 86 VAL A C 1
ATOM 600 O O . VAL A 1 86 ? -1.686 -1.521 -7.800 1.00 95.69 86 VAL A O 1
ATOM 603 N N . HIS A 1 87 ? 0.420 -2.296 -7.624 1.00 91.62 87 HIS A N 1
ATOM 604 C CA . HIS A 1 87 ? 1.008 -1.097 -7.051 1.00 91.62 87 HIS A CA 1
ATOM 605 C C . HIS A 1 87 ? 2.242 -0.715 -7.862 1.00 91.62 87 HIS A C 1
ATOM 607 O O . HIS A 1 87 ? 3.212 -1.458 -7.895 1.00 91.62 87 HIS A O 1
ATOM 613 N N . ASP A 1 88 ? 2.218 0.444 -8.514 1.00 85.56 88 ASP A N 1
ATOM 614 C CA . ASP A 1 88 ? 3.414 1.019 -9.125 1.00 85.56 88 ASP A CA 1
ATOM 615 C C . ASP A 1 88 ? 3.911 2.149 -8.227 1.00 85.56 88 ASP A C 1
ATOM 617 O O . ASP A 1 88 ? 3.369 3.259 -8.272 1.00 85.56 88 ASP A O 1
ATOM 621 N N . PRO A 1 89 ? 4.957 1.894 -7.431 1.00 75.38 89 PRO A N 1
ATOM 622 C CA . PRO A 1 89 ? 5.468 2.884 -6.506 1.00 75.38 89 PRO A CA 1
ATOM 623 C C . PRO A 1 89 ? 6.274 3.992 -7.211 1.00 75.38 89 PRO A C 1
ATOM 625 O O . PRO A 1 89 ? 6.840 4.848 -6.546 1.00 75.38 89 PRO A O 1
ATOM 628 N N . THR A 1 90 ? 6.398 3.983 -8.542 1.00 74.31 90 THR A N 1
ATOM 629 C CA . THR A 1 90 ? 6.967 5.104 -9.313 1.00 74.31 90 THR A CA 1
ATOM 630 C C . THR A 1 90 ? 5.880 6.048 -9.839 1.00 74.31 90 THR A C 1
ATOM 632 O O . THR A 1 90 ? 6.139 7.227 -10.097 1.00 74.31 90 THR A O 1
ATOM 635 N N . GLY A 1 91 ? 4.645 5.549 -9.966 1.00 72.25 91 GLY A N 1
ATOM 636 C CA . GLY A 1 91 ? 3.492 6.249 -10.531 1.00 72.25 91 GLY A CA 1
ATOM 637 C C . GLY A 1 91 ? 3.595 6.563 -12.027 1.00 72.25 91 GLY A C 1
ATOM 638 O O . GLY A 1 91 ? 2.844 7.413 -12.512 1.00 72.25 91 GLY A O 1
ATOM 639 N N . GLY A 1 92 ? 4.530 5.933 -12.743 1.00 66.25 92 GLY A N 1
ATOM 640 C CA . GLY A 1 92 ? 4.787 6.163 -14.165 1.00 66.25 92 GLY A CA 1
ATOM 641 C C . GLY A 1 92 ? 4.108 5.160 -15.101 1.00 66.25 92 GLY A C 1
ATOM 642 O O . GLY A 1 92 ? 3.813 5.511 -16.238 1.00 66.25 92 GLY A O 1
ATOM 643 N N . ALA A 1 93 ? 3.832 3.942 -14.637 1.00 62.00 93 ALA A N 1
ATOM 644 C CA . ALA A 1 93 ? 3.408 2.832 -15.486 1.00 62.00 93 ALA A CA 1
ATOM 645 C C . ALA A 1 93 ? 1.883 2.651 -15.540 1.00 62.00 93 ALA A C 1
ATOM 647 O O . ALA A 1 93 ? 1.343 2.298 -16.579 1.00 62.00 93 ALA A O 1
ATOM 648 N N . LEU A 1 94 ? 1.152 2.915 -14.450 1.00 73.81 94 LEU A N 1
ATOM 649 C CA . LEU A 1 94 ? -0.233 2.422 -14.350 1.00 73.81 94 LEU A CA 1
ATOM 650 C C . LEU A 1 94 ? -1.303 3.285 -15.013 1.00 73.81 94 LEU A C 1
ATOM 652 O O . LEU A 1 94 ? -2.379 2.768 -15.300 1.00 73.81 94 LEU A O 1
ATOM 656 N N . ALA A 1 95 ? -1.053 4.574 -15.259 1.00 75.25 95 ALA A N 1
ATOM 657 C CA . ALA A 1 95 ? -2.092 5.473 -15.772 1.00 75.25 95 ALA A CA 1
ATOM 658 C C . ALA A 1 95 ? -2.599 5.060 -17.168 1.00 75.25 95 ALA A C 1
ATOM 660 O O . ALA A 1 95 ? -3.787 5.195 -17.456 1.00 75.25 95 ALA A O 1
ATOM 661 N N . GLU A 1 96 ? -1.718 4.521 -18.013 1.00 83.75 96 GLU A N 1
ATOM 662 C CA . GLU A 1 96 ? -2.061 4.046 -19.362 1.00 83.75 96 GLU A CA 1
ATOM 663 C C . GLU A 1 96 ? -2.641 2.621 -19.367 1.00 83.75 96 GLU A C 1
ATOM 665 O O . GLU A 1 96 ? -3.251 2.198 -20.350 1.00 83.75 96 GLU A O 1
ATOM 670 N N . ASP A 1 97 ? -2.495 1.893 -18.259 1.00 90.12 97 ASP A N 1
ATOM 671 C CA . ASP A 1 97 ? -2.879 0.488 -18.122 1.00 90.12 97 ASP A CA 1
ATOM 672 C C . ASP A 1 97 ? -4.175 0.284 -17.320 1.00 90.12 97 ASP A C 1
ATOM 674 O O . ASP A 1 97 ? -4.623 -0.847 -17.129 1.00 90.12 97 ASP A O 1
ATOM 678 N N . LEU A 1 98 ? -4.841 1.363 -16.890 1.00 93.00 98 LEU A N 1
ATOM 679 C CA . LEU A 1 98 ? -6.043 1.294 -16.046 1.00 93.00 98 LEU A CA 1
ATOM 680 C C . LEU A 1 98 ? -7.168 0.444 -16.650 1.00 93.00 98 LEU A C 1
ATOM 682 O O . LEU A 1 98 ? -7.843 -0.270 -15.915 1.00 93.00 98 LEU A O 1
ATOM 686 N N . SER A 1 99 ? -7.357 0.471 -17.974 1.00 93.75 99 SER A N 1
ATOM 687 C CA . SER A 1 99 ? -8.373 -0.367 -18.641 1.00 93.75 99 SER A CA 1
ATOM 688 C C . SER A 1 99 ? -8.027 -1.859 -18.584 1.00 93.75 99 SER A C 1
ATOM 690 O O . SER A 1 99 ? -8.906 -2.702 -18.413 1.00 93.75 99 SER A O 1
ATOM 692 N N . GLU A 1 100 ? -6.740 -2.188 -18.687 1.00 94.31 100 GLU A N 1
ATOM 693 C CA . GLU A 1 100 ? -6.233 -3.559 -18.602 1.00 94.31 100 GLU A CA 1
ATOM 694 C C . GLU A 1 100 ? -6.356 -4.087 -17.160 1.00 94.31 100 GLU A C 1
ATOM 696 O O . GLU A 1 100 ? -6.898 -5.173 -16.930 1.00 94.31 100 GLU A O 1
ATOM 701 N N . VAL A 1 101 ? -5.993 -3.263 -16.169 1.00 95.38 101 VAL A N 1
ATOM 702 C CA . VAL A 1 101 ? -6.211 -3.562 -14.743 1.00 95.38 101 VAL A CA 1
ATOM 703 C C . VAL A 1 101 ? -7.706 -3.707 -14.434 1.00 95.38 101 VAL A C 1
ATOM 705 O O . VAL A 1 101 ? -8.108 -4.667 -13.772 1.00 95.38 101 VAL A O 1
ATOM 708 N N . ALA A 1 102 ? -8.562 -2.824 -14.957 1.00 95.00 102 ALA A N 1
ATOM 709 C CA . ALA A 1 102 ? -10.010 -2.903 -14.776 1.00 95.00 102 ALA A CA 1
ATOM 710 C C . ALA A 1 102 ? -10.568 -4.247 -15.272 1.00 95.00 102 ALA A C 1
ATOM 712 O O . ALA A 1 102 ? -11.236 -4.945 -14.496 1.00 95.00 102 ALA A O 1
ATOM 713 N N . GLY A 1 103 ? -10.224 -4.634 -16.508 1.00 95.31 103 GLY A N 1
ATOM 714 C CA . GLY A 1 103 ? -10.671 -5.870 -17.158 1.00 95.31 103 GLY A CA 1
ATOM 715 C C . GLY A 1 103 ? -10.189 -7.155 -16.479 1.00 95.31 103 GLY A C 1
ATOM 716 O O . GLY A 1 103 ? -10.907 -8.151 -16.488 1.00 95.31 103 GLY A O 1
ATOM 717 N N . SER A 1 104 ? -9.024 -7.126 -15.826 1.00 95.75 104 SER A N 1
ATOM 718 C CA . SER A 1 104 ? -8.492 -8.280 -15.081 1.00 95.75 104 SER A CA 1
ATOM 719 C C . SER A 1 104 ? -9.236 -8.597 -13.774 1.00 95.75 104 SER A C 1
ATOM 721 O O . SER A 1 104 ? -9.099 -9.685 -13.220 1.00 95.75 104 SER A O 1
ATOM 723 N N . GLY A 1 105 ? -9.998 -7.639 -13.234 1.00 95.31 105 GLY A N 1
ATOM 724 C CA . GLY A 1 105 ? -10.592 -7.755 -11.899 1.00 95.31 105 GLY A CA 1
ATOM 725 C C . GLY A 1 105 ? -9.672 -7.343 -10.738 1.00 95.31 105 GLY A C 1
ATOM 726 O O . GLY A 1 105 ? -10.154 -7.270 -9.608 1.00 95.31 105 GLY A O 1
ATOM 727 N N . ALA A 1 106 ? -8.398 -7.015 -10.987 1.00 96.75 106 ALA A N 1
ATOM 728 C CA . ALA A 1 106 ? -7.443 -6.562 -9.971 1.00 96.75 106 ALA A CA 1
ATOM 729 C C . ALA A 1 106 ? -7.733 -5.146 -9.443 1.00 96.75 106 ALA A C 1
ATOM 731 O O . ALA A 1 106 ? -8.303 -4.296 -10.130 1.00 96.75 106 ALA A O 1
ATOM 732 N N . SER A 1 107 ? -7.334 -4.868 -8.211 1.00 96.69 107 SER A N 1
ATOM 733 C CA . SER A 1 107 ? -7.365 -3.516 -7.641 1.00 96.69 107 SER A CA 1
ATOM 734 C C . SER A 1 107 ? -6.102 -2.741 -8.003 1.00 96.69 107 SER A C 1
ATOM 736 O O . SER A 1 107 ? -5.101 -3.334 -8.403 1.00 96.69 107 SER A O 1
ATOM 738 N N . VAL A 1 108 ? -6.132 -1.418 -7.865 1.00 95.62 108 VAL A N 1
ATOM 739 C CA . VAL A 1 108 ? -4.995 -0.549 -8.183 1.00 95.62 108 VAL A CA 1
ATOM 740 C C . VAL A 1 108 ? -4.657 0.355 -7.006 1.00 95.62 108 VAL A C 1
ATOM 742 O O . VAL A 1 108 ? -5.555 0.907 -6.372 1.00 95.62 108 VAL A O 1
ATOM 745 N N . VAL A 1 109 ? -3.364 0.525 -6.738 1.00 95.75 109 VAL A N 1
ATOM 746 C CA . VAL A 1 109 ? -2.843 1.625 -5.925 1.00 95.75 109 VAL A CA 1
ATOM 747 C C . VAL A 1 109 ? -2.298 2.689 -6.868 1.00 95.75 109 VAL A C 1
ATOM 749 O O . VAL A 1 109 ? -1.358 2.449 -7.626 1.00 95.75 109 VAL A O 1
ATOM 752 N N . LEU A 1 110 ? -2.913 3.865 -6.827 1.00 94.62 110 LEU A N 1
ATOM 753 C CA . LEU A 1 110 ? -2.541 5.031 -7.609 1.00 94.62 110 LEU A CA 1
ATOM 754 C C . LEU A 1 110 ? -1.535 5.874 -6.835 1.00 94.62 110 LEU A C 1
ATOM 756 O O . LEU A 1 110 ? -1.744 6.192 -5.668 1.00 94.62 110 LEU A O 1
ATOM 760 N N . HIS A 1 111 ? -0.488 6.287 -7.537 1.00 92.19 111 HIS A N 1
ATOM 761 C CA . HIS A 1 111 ? 0.627 7.046 -6.993 1.00 92.19 111 HIS A CA 1
ATOM 762 C C . HIS A 1 111 ? 0.797 8.358 -7.781 1.00 92.19 111 HIS A C 1
ATOM 764 O O . HIS A 1 111 ? 0.649 8.350 -9.008 1.00 92.19 111 HIS A O 1
ATOM 770 N N . PRO A 1 112 ? 1.149 9.499 -7.154 1.00 91.25 112 PRO A N 1
ATOM 771 C CA . PRO A 1 112 ? 1.198 10.816 -7.803 1.00 91.25 112 PRO A CA 1
ATOM 772 C C . PRO A 1 112 ? 2.366 11.023 -8.791 1.00 91.25 112 PRO A C 1
ATOM 774 O O . PRO A 1 112 ? 2.715 12.169 -9.048 1.00 91.25 112 PRO A O 1
ATOM 777 N N . GLY A 1 113 ? 2.986 9.964 -9.328 1.00 86.38 113 GLY A N 1
ATOM 778 C CA . GLY A 1 113 ? 4.276 9.974 -10.045 1.00 86.38 113 GLY A CA 1
ATOM 779 C C . GLY A 1 113 ? 4.578 11.241 -10.864 1.00 86.38 113 GLY A C 1
ATOM 780 O O . GLY A 1 113 ? 3.759 11.706 -11.664 1.00 86.38 113 GLY A O 1
ATOM 781 N N . GLY A 1 114 ? 5.760 11.822 -10.638 1.00 84.00 114 GLY A N 1
ATOM 782 C CA . GLY A 1 114 ? 6.223 13.044 -11.306 1.00 84.00 114 GLY A CA 1
ATOM 783 C C . GLY A 1 114 ? 5.544 14.353 -10.870 1.00 84.00 114 GLY A C 1
ATOM 784 O O . GLY A 1 114 ? 5.878 15.405 -11.410 1.00 84.00 114 GLY A O 1
ATOM 785 N N . ALA A 1 115 ? 4.597 14.332 -9.925 1.00 89.31 115 ALA A N 1
ATOM 786 C CA . ALA A 1 115 ? 4.059 15.558 -9.330 1.00 89.31 115 ALA A CA 1
ATOM 787 C C . ALA A 1 115 ? 5.080 16.236 -8.389 1.00 89.31 115 ALA A C 1
ATOM 789 O O . ALA A 1 115 ? 5.895 15.539 -7.779 1.00 89.31 115 ALA A O 1
ATOM 790 N N . PRO A 1 116 ? 5.003 17.572 -8.210 1.00 93.12 116 PRO A N 1
ATOM 791 C CA . PRO A 1 116 ? 5.728 18.272 -7.149 1.00 93.12 116 PRO A CA 1
ATOM 792 C C . PRO A 1 116 ? 5.469 17.647 -5.775 1.00 93.12 116 PRO A C 1
ATOM 794 O O . PRO A 1 116 ? 4.376 17.135 -5.537 1.00 93.12 116 PRO A O 1
ATOM 797 N N . VAL A 1 117 ? 6.449 17.733 -4.872 1.00 92.25 117 VAL A N 1
ATOM 798 C CA . VAL A 1 117 ? 6.373 17.135 -3.523 1.00 92.25 117 VAL A CA 1
ATOM 799 C C . VAL A 1 117 ? 5.297 17.766 -2.632 1.00 92.25 117 VAL A C 1
ATOM 801 O O . VAL A 1 117 ? 4.837 17.136 -1.686 1.00 92.25 117 VAL A O 1
ATOM 804 N N . GLU A 1 118 ? 4.833 18.968 -2.982 1.00 95.06 118 GLU A N 1
ATOM 805 C CA . GLU A 1 118 ? 3.783 19.689 -2.268 1.00 95.06 118 GLU A CA 1
ATOM 806 C C . GLU A 1 118 ? 2.487 18.868 -2.134 1.00 95.06 118 GLU A C 1
ATOM 808 O O . GLU A 1 118 ? 1.914 18.452 -3.156 1.00 95.06 118 GLU A O 1
ATOM 813 N N . PRO A 1 119 ? 1.934 18.706 -0.913 1.00 94.88 119 PRO A N 1
ATOM 814 C CA . PRO A 1 119 ? 0.759 17.866 -0.689 1.00 94.88 119 PRO A CA 1
ATOM 815 C C . PRO A 1 119 ? -0.446 18.238 -1.562 1.00 94.88 119 PRO A C 1
ATOM 817 O O . PRO A 1 119 ? -1.174 17.373 -2.052 1.00 94.88 119 PRO A O 1
ATOM 820 N N . GLY A 1 120 ? -0.648 19.536 -1.813 1.00 96.38 120 GLY A N 1
ATOM 821 C CA . GLY A 1 120 ? -1.717 20.018 -2.688 1.00 96.38 120 GLY A CA 1
ATOM 822 C C . GLY A 1 120 ? -1.582 19.525 -4.130 1.00 96.38 120 GLY A C 1
ATOM 823 O O . GLY A 1 120 ? -2.563 19.059 -4.711 1.00 96.38 120 GLY A O 1
ATOM 824 N N . ALA A 1 121 ? -0.369 19.571 -4.687 1.00 96.25 121 ALA A N 1
ATOM 825 C CA . ALA A 1 121 ? -0.099 19.139 -6.054 1.00 96.25 121 ALA A CA 1
ATOM 826 C C . ALA A 1 121 ? -0.223 17.615 -6.203 1.00 96.25 121 ALA A C 1
ATOM 828 O O . ALA A 1 121 ? -0.833 17.141 -7.167 1.00 96.25 121 ALA A O 1
ATOM 829 N N . ARG A 1 122 ? 0.286 16.848 -5.226 1.00 94.88 122 ARG A N 1
ATOM 830 C CA . ARG A 1 122 ? 0.155 15.381 -5.195 1.00 94.88 122 ARG A CA 1
ATOM 831 C C . ARG A 1 122 ? -1.304 14.946 -5.087 1.00 94.88 122 ARG A C 1
ATOM 833 O O . ARG A 1 122 ? -1.746 14.132 -5.898 1.00 94.88 122 ARG A O 1
ATOM 840 N N . ARG A 1 123 ? -2.090 15.539 -4.176 1.00 95.62 123 ARG A N 1
ATOM 841 C CA . ARG A 1 123 ? -3.533 15.245 -4.060 1.00 95.62 123 ARG A CA 1
ATOM 842 C C . ARG A 1 123 ? -4.291 15.567 -5.336 1.00 95.62 123 ARG A C 1
ATOM 844 O O . ARG A 1 123 ? -5.154 14.802 -5.744 1.00 95.62 123 ARG A O 1
ATOM 851 N N . GLU A 1 124 ? -3.970 16.682 -5.979 1.00 96.38 124 GLU A N 1
ATOM 852 C CA . GLU A 1 124 ? -4.622 17.075 -7.225 1.00 96.38 124 GLU A CA 1
ATOM 853 C C . GLU A 1 124 ? -4.274 16.111 -8.373 1.00 96.38 124 GLU A C 1
ATOM 855 O O . GLU A 1 124 ? -5.144 15.707 -9.143 1.00 96.38 124 GLU A O 1
ATOM 860 N N . ARG A 1 125 ? -3.027 15.624 -8.434 1.00 95.12 125 ARG A N 1
ATOM 861 C CA . ARG A 1 125 ? -2.654 14.532 -9.346 1.00 95.12 125 ARG A CA 1
ATOM 862 C C . ARG A 1 125 ? -3.413 13.238 -9.035 1.00 95.12 125 ARG A C 1
ATOM 864 O O . ARG A 1 125 ? -3.941 12.630 -9.963 1.00 95.12 125 ARG A O 1
ATOM 871 N N . LEU A 1 126 ? -3.489 12.835 -7.767 1.00 95.50 126 LEU A N 1
ATOM 872 C CA . LEU A 1 126 ? -4.203 11.627 -7.341 1.00 95.50 126 LEU A CA 1
ATOM 873 C C . LEU A 1 126 ? -5.697 11.699 -7.656 1.00 95.50 126 LEU A C 1
ATOM 875 O O . LEU A 1 126 ? -6.238 10.732 -8.178 1.00 95.50 126 LEU A O 1
ATOM 879 N N . ARG A 1 127 ? -6.350 12.850 -7.448 1.00 96.31 127 ARG A N 1
ATOM 880 C CA . ARG A 1 127 ? -7.749 13.059 -7.856 1.00 96.31 127 ARG A CA 1
ATOM 881 C C . ARG A 1 127 ? -7.955 12.772 -9.335 1.00 96.31 127 ARG A C 1
ATOM 883 O O . ARG A 1 127 ? -8.843 12.003 -9.685 1.00 96.31 127 ARG A O 1
ATOM 890 N N . ARG A 1 128 ? -7.102 13.323 -10.204 1.00 95.31 128 ARG A N 1
ATOM 891 C CA . ARG A 1 128 ? -7.184 13.054 -11.649 1.00 95.31 128 ARG A CA 1
ATOM 892 C C . ARG A 1 128 ? -6.971 11.580 -11.986 1.00 95.31 128 ARG A C 1
ATOM 894 O O . ARG A 1 128 ? -7.647 11.068 -12.871 1.00 95.31 128 ARG A O 1
ATOM 901 N N . LEU A 1 129 ? -6.065 10.895 -11.287 1.00 94.69 129 LEU A N 1
ATOM 902 C CA . LEU A 1 129 ? -5.844 9.458 -11.476 1.00 94.69 129 LEU A CA 1
ATOM 903 C C . LEU A 1 129 ? -7.049 8.624 -11.015 1.00 94.69 129 LEU A C 1
ATOM 905 O O . LEU A 1 129 ? -7.422 7.677 -11.702 1.00 94.69 129 LEU A O 1
ATOM 909 N N . VAL A 1 130 ? -7.686 8.987 -9.897 1.00 95.88 130 VAL A N 1
ATOM 910 C CA . VAL A 1 130 ? -8.914 8.333 -9.413 1.00 95.88 130 VAL A CA 1
ATOM 911 C C . VAL A 1 130 ? -10.035 8.483 -10.439 1.00 95.88 130 VAL A C 1
ATOM 913 O O . VAL A 1 130 ? -10.688 7.498 -10.778 1.00 95.88 130 VAL A O 1
ATOM 916 N N . GLU A 1 131 ? -10.226 9.683 -10.989 1.00 95.69 131 GLU A N 1
ATOM 917 C CA . GLU A 1 131 ? -11.221 9.910 -12.043 1.00 95.69 131 GLU A CA 1
ATOM 918 C C . GLU A 1 131 ? -10.889 9.145 -13.332 1.00 95.69 131 GLU A C 1
ATOM 920 O O . GLU A 1 131 ? -11.783 8.562 -13.944 1.00 95.69 131 GLU A O 1
ATOM 925 N N . ALA A 1 132 ? -9.611 9.044 -13.710 1.00 95.00 132 ALA A N 1
ATOM 926 C CA . ALA A 1 132 ? -9.190 8.214 -14.839 1.00 95.00 132 ALA A CA 1
ATOM 927 C C . ALA A 1 132 ? -9.482 6.719 -14.605 1.00 95.00 132 ALA A C 1
ATOM 929 O O . ALA A 1 132 ? -9.973 6.039 -15.505 1.00 95.00 132 ALA A O 1
ATOM 930 N N . ALA A 1 133 ? -9.246 6.206 -13.393 1.00 95.12 133 ALA A N 1
ATOM 931 C CA . ALA A 1 133 ? -9.538 4.814 -13.045 1.00 95.12 133 ALA A CA 1
ATOM 932 C C . ALA A 1 133 ? -11.047 4.527 -13.077 1.00 95.12 133 ALA A C 1
ATOM 934 O O . ALA A 1 133 ? -11.477 3.500 -13.607 1.00 95.12 133 ALA A O 1
ATOM 935 N N . ARG A 1 134 ? -11.866 5.469 -12.592 1.00 96.25 134 ARG A N 1
ATOM 936 C CA . ARG A 1 134 ? -13.332 5.402 -12.702 1.00 96.25 134 ARG A CA 1
ATOM 937 C C . ARG A 1 134 ? -13.794 5.413 -14.156 1.00 96.25 134 ARG A C 1
ATOM 939 O O . ARG A 1 134 ? -14.629 4.593 -14.528 1.00 96.25 134 ARG A O 1
ATOM 946 N N . ALA A 1 135 ? -13.223 6.284 -14.987 1.00 96.06 135 ALA A N 1
ATOM 947 C CA . ALA A 1 135 ? -13.521 6.344 -16.418 1.00 96.06 135 ALA A CA 1
ATOM 948 C C . ALA A 1 135 ? -13.129 5.050 -17.158 1.00 96.06 135 ALA A C 1
ATOM 950 O O . ALA A 1 135 ? -13.801 4.665 -18.111 1.00 96.06 135 ALA A O 1
ATOM 951 N N . ALA A 1 136 ? -12.099 4.343 -16.684 1.00 95.75 136 ALA A N 1
ATOM 952 C CA . ALA A 1 136 ? -11.717 3.013 -17.162 1.00 95.75 136 ALA A CA 1
ATOM 953 C C . ALA A 1 136 ? -12.629 1.876 -16.646 1.00 95.75 136 ALA A C 1
ATOM 955 O O . ALA A 1 136 ? -12.401 0.710 -16.965 1.00 95.75 136 ALA A O 1
ATOM 956 N N . GLY A 1 137 ? -13.661 2.188 -15.853 1.00 95.50 137 GLY A N 1
ATOM 957 C CA . GLY A 1 137 ? -14.638 1.225 -15.341 1.00 95.50 137 GLY A CA 1
ATOM 958 C C . GLY A 1 137 ? -14.271 0.584 -14.000 1.00 95.50 137 GLY A C 1
ATOM 959 O O . GLY A 1 137 ? -14.905 -0.396 -13.605 1.00 95.50 137 GLY A O 1
ATOM 960 N N . MET A 1 138 ? -13.267 1.100 -13.282 1.00 95.50 138 MET A N 1
ATOM 961 C CA . MET A 1 138 ? -12.935 0.594 -11.948 1.00 95.50 138 MET A CA 1
ATOM 962 C C . MET A 1 138 ? -13.918 1.134 -10.898 1.00 95.50 138 MET A C 1
ATOM 964 O O . MET A 1 138 ? -14.088 2.352 -10.785 1.00 95.50 138 MET A O 1
ATOM 968 N N . PRO A 1 139 ? -14.551 0.264 -10.092 1.00 95.75 139 PRO A N 1
ATOM 969 C CA . PRO A 1 139 ? -15.403 0.710 -9.001 1.00 95.75 139 PRO A CA 1
ATOM 970 C C . PRO A 1 139 ? -14.549 1.283 -7.851 1.00 95.75 139 PRO A C 1
ATOM 972 O O . PRO A 1 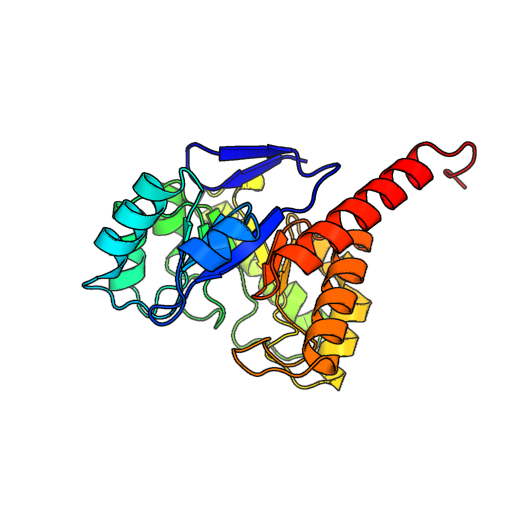139 ? -13.397 0.864 -7.685 1.00 95.75 139 PRO A O 1
ATOM 975 N N . PRO A 1 140 ? -15.085 2.208 -7.029 1.00 95.94 140 PRO A N 1
ATOM 976 C CA . PRO A 1 140 ? -14.337 2.845 -5.941 1.00 95.94 140 PRO A CA 1
ATOM 977 C C . PRO A 1 140 ? -13.666 1.862 -4.974 1.00 95.94 140 PRO A C 1
ATOM 979 O O . PRO A 1 140 ? -12.573 2.126 -4.488 1.00 95.94 140 PRO A O 1
ATOM 982 N N . GLU A 1 141 ? -14.273 0.699 -4.734 1.00 96.69 141 GLU A N 1
ATOM 983 C CA . GLU A 1 141 ? -13.755 -0.337 -3.837 1.00 96.69 141 GLU A CA 1
ATOM 984 C C . GLU A 1 141 ? -12.455 -0.986 -4.337 1.00 96.69 141 GLU A C 1
ATOM 986 O O . GLU A 1 141 ? -11.783 -1.661 -3.561 1.00 96.69 141 GLU A O 1
ATOM 991 N N . ARG A 1 142 ? -12.100 -0.799 -5.617 1.00 96.62 142 ARG A N 1
ATOM 992 C CA . ARG A 1 142 ? -10.875 -1.319 -6.253 1.00 96.62 142 ARG A CA 1
ATOM 993 C C . ARG A 1 142 ? -9.798 -0.251 -6.458 1.00 96.62 142 ARG A C 1
ATOM 995 O O . ARG A 1 142 ? -8.760 -0.560 -7.042 1.00 96.62 142 ARG A O 1
ATOM 1002 N N . ILE A 1 143 ? -10.035 0.983 -6.017 1.00 96.38 143 ILE A N 1
ATOM 1003 C CA . ILE A 1 143 ? -9.110 2.105 -6.189 1.00 96.38 143 ILE A CA 1
ATOM 1004 C C . ILE A 1 143 ? -8.563 2.499 -4.821 1.00 96.38 143 ILE A C 1
ATOM 1006 O O . ILE A 1 143 ? -9.319 2.882 -3.930 1.00 96.38 143 ILE A O 1
ATOM 1010 N N . VAL A 1 144 ? -7.245 2.423 -4.679 1.00 97.00 144 VAL A N 1
ATOM 1011 C CA . VAL A 1 144 ? -6.489 2.865 -3.507 1.00 97.00 144 VAL A CA 1
ATOM 1012 C C . VAL A 1 144 ? -5.551 3.991 -3.934 1.00 97.00 144 VAL A C 1
ATOM 1014 O O . VAL A 1 144 ? -5.058 3.988 -5.060 1.00 97.00 144 VAL A O 1
ATOM 1017 N N . VAL A 1 145 ? -5.296 4.958 -3.061 1.00 96.12 145 VAL A N 1
ATOM 1018 C CA . VAL A 1 145 ? -4.306 6.020 -3.278 1.00 96.12 145 VAL A CA 1
ATOM 1019 C C . VAL A 1 145 ? -3.158 5.909 -2.280 1.00 96.12 145 VAL A C 1
ATOM 1021 O O . VAL A 1 145 ? -3.370 5.552 -1.124 1.00 96.12 145 VAL A O 1
ATOM 1024 N N . ASP A 1 146 ? -1.953 6.234 -2.726 1.00 95.44 146 ASP A N 1
ATOM 1025 C CA . ASP A 1 146 ? -0.756 6.388 -1.898 1.00 95.44 146 ASP A CA 1
ATOM 1026 C C . ASP A 1 146 ? -0.087 7.703 -2.308 1.00 95.44 146 ASP A C 1
ATOM 1028 O O . ASP A 1 146 ? 0.091 7.963 -3.502 1.00 95.44 146 ASP A O 1
ATOM 1032 N N . ASP A 1 147 ? 0.225 8.570 -1.348 1.00 93.62 147 ASP A N 1
ATOM 1033 C CA . ASP A 1 147 ? 0.934 9.813 -1.640 1.00 93.62 147 ASP A CA 1
ATOM 1034 C C . ASP A 1 147 ? 2.443 9.617 -1.769 1.00 93.62 147 ASP A C 1
ATOM 1036 O O . ASP A 1 147 ? 3.100 10.509 -2.296 1.00 93.62 147 ASP A O 1
ATOM 1040 N N . ALA A 1 148 ? 2.968 8.457 -1.374 1.00 91.00 148 ALA A N 1
ATOM 1041 C CA . ALA A 1 148 ? 4.373 8.095 -1.358 1.00 91.00 148 ALA A CA 1
ATOM 1042 C C . ALA A 1 148 ? 5.256 9.084 -0.617 1.00 91.00 148 ALA A C 1
ATOM 1044 O O . ALA A 1 148 ? 6.205 9.675 -1.161 1.00 91.00 148 ALA A O 1
ATOM 1045 N N . LEU A 1 149 ? 4.910 9.268 0.650 1.00 91.50 149 LEU A N 1
ATOM 1046 C CA . LEU A 1 149 ? 5.765 9.897 1.646 1.00 91.50 149 LEU A CA 1
ATOM 1047 C C . LEU A 1 149 ? 7.127 9.188 1.802 1.00 91.50 149 LEU A C 1
ATOM 1049 O O . LEU A 1 149 ? 8.105 9.846 2.143 1.00 91.50 149 LEU A O 1
ATOM 1053 N N . ASP A 1 150 ? 7.237 7.887 1.498 1.00 88.62 150 ASP A N 1
ATOM 1054 C CA . ASP A 1 150 ? 8.492 7.114 1.579 1.00 88.62 150 ASP A CA 1
ATOM 1055 C C . ASP A 1 150 ? 9.496 7.429 0.459 1.00 88.62 150 ASP A C 1
ATOM 1057 O O . ASP A 1 150 ? 10.605 6.891 0.431 1.00 88.62 150 ASP A O 1
ATOM 1061 N N . ARG A 1 151 ? 9.111 8.286 -0.494 1.00 88.88 151 ARG A N 1
ATOM 1062 C CA . ARG A 1 151 ? 9.883 8.588 -1.711 1.00 88.88 151 ARG A CA 1
ATOM 1063 C C . ARG A 1 151 ? 10.231 10.059 -1.887 1.00 88.88 151 ARG A C 1
ATOM 1065 O O . ARG A 1 151 ? 10.681 10.453 -2.962 1.00 88.88 151 ARG A O 1
ATOM 1072 N N . VAL A 1 152 ? 10.004 10.867 -0.863 1.00 89.88 152 VAL A N 1
ATOM 1073 C CA . VAL A 1 152 ? 10.380 12.283 -0.835 1.00 89.88 152 VAL A CA 1
ATOM 1074 C C . VAL A 1 152 ? 11.419 12.526 0.251 1.00 89.88 152 VAL A C 1
ATOM 1076 O O . VAL A 1 152 ? 11.734 11.625 1.020 1.00 89.88 152 VAL A O 1
ATOM 1079 N N . ASP A 1 153 ? 11.995 13.722 0.301 1.00 90.25 153 ASP A N 1
ATOM 1080 C CA . ASP A 1 153 ? 12.826 14.100 1.441 1.00 90.25 153 ASP A CA 1
ATOM 1081 C C . ASP A 1 153 ? 12.009 14.163 2.745 1.00 90.25 153 ASP A C 1
ATOM 1083 O O . ASP A 1 153 ? 10.776 14.129 2.746 1.00 90.25 153 ASP A O 1
ATOM 1087 N N . HIS A 1 154 ? 12.720 14.221 3.869 1.00 89.75 154 HIS A N 1
ATOM 1088 C CA . HIS A 1 154 ? 12.113 14.125 5.191 1.00 89.75 154 HIS A CA 1
ATOM 1089 C C . HIS A 1 154 ? 11.085 15.235 5.462 1.00 89.75 154 HIS A C 1
ATOM 1091 O O . HIS A 1 154 ? 9.981 14.939 5.917 1.00 89.75 154 HIS A O 1
ATOM 1097 N N . ASP A 1 155 ? 11.404 16.490 5.137 1.00 91.31 155 ASP A N 1
ATOM 1098 C CA . ASP A 1 155 ? 10.526 17.635 5.409 1.00 91.31 155 ASP A CA 1
ATOM 1099 C C . ASP A 1 155 ? 9.243 17.556 4.574 1.00 91.31 155 ASP A C 1
ATOM 1101 O O . ASP A 1 155 ? 8.135 17.694 5.102 1.00 91.31 155 ASP A O 1
ATOM 1105 N N . ALA A 1 156 ? 9.369 17.246 3.280 1.00 92.88 156 ALA A N 1
ATOM 1106 C CA . ALA A 1 156 ? 8.216 16.999 2.422 1.00 92.88 156 ALA A CA 1
ATOM 1107 C C . ALA A 1 156 ? 7.380 15.812 2.924 1.00 92.88 156 ALA A C 1
ATOM 1109 O O . ALA A 1 156 ? 6.149 15.856 2.904 1.00 92.88 156 ALA A O 1
ATOM 1110 N N . GLY A 1 157 ? 8.036 14.756 3.403 1.00 93.25 157 GLY A N 1
ATOM 1111 C CA . GLY A 1 157 ? 7.373 13.590 3.968 1.00 93.25 157 GLY A CA 1
ATOM 1112 C C . GLY A 1 157 ? 6.574 13.912 5.239 1.00 93.25 157 GLY A C 1
ATOM 1113 O O . GLY A 1 157 ? 5.457 13.416 5.390 1.00 93.25 157 GLY A O 1
ATOM 1114 N N . LEU A 1 158 ? 7.079 14.789 6.115 1.00 93.56 158 LEU A N 1
ATOM 1115 C CA . LEU A 1 158 ? 6.339 15.272 7.288 1.00 93.56 158 LEU A CA 1
ATOM 1116 C C . LEU A 1 158 ? 5.102 16.086 6.891 1.00 93.56 158 LEU A C 1
ATOM 1118 O O . LEU A 1 158 ? 4.037 15.924 7.491 1.00 93.56 158 LEU A O 1
ATOM 1122 N N . GLU A 1 159 ? 5.207 16.925 5.860 1.00 95.06 159 GLU A N 1
ATOM 1123 C CA . GLU A 1 159 ? 4.070 17.694 5.342 1.00 95.06 159 GLU A CA 1
ATOM 1124 C C . GLU A 1 159 ? 2.984 16.800 4.725 1.00 95.06 159 GLU A C 1
ATOM 1126 O O . GLU A 1 159 ? 1.784 17.052 4.887 1.00 95.06 159 GLU A O 1
ATOM 1131 N N . LEU A 1 160 ? 3.382 15.717 4.060 1.00 95.69 160 LEU A N 1
ATOM 1132 C CA . LEU A 1 160 ? 2.451 14.705 3.560 1.00 95.69 160 LEU A CA 1
ATOM 1133 C C . LEU A 1 160 ? 1.768 13.978 4.712 1.00 95.69 160 LEU A C 1
ATOM 1135 O O . LEU A 1 160 ? 0.538 13.970 4.772 1.00 95.69 160 LEU A O 1
ATOM 1139 N N . LEU A 1 161 ? 2.551 13.513 5.691 1.00 95.06 161 LEU A N 1
ATOM 1140 C CA . LEU A 1 161 ? 2.038 12.857 6.890 1.00 95.06 161 LEU A CA 1
ATOM 1141 C C . LEU A 1 161 ? 1.019 13.745 7.626 1.00 95.06 161 LEU A C 1
ATOM 1143 O O . LEU A 1 161 ? -0.076 13.288 7.963 1.00 95.06 161 LEU A O 1
ATOM 1147 N N . ARG A 1 162 ? 1.317 15.041 7.781 1.00 95.38 162 ARG A N 1
ATOM 1148 C CA . ARG A 1 162 ? 0.422 16.050 8.378 1.00 95.38 162 ARG A CA 1
ATOM 1149 C C . ARG A 1 162 ? -0.907 16.198 7.633 1.00 95.38 162 ARG A C 1
ATOM 1151 O O . ARG A 1 162 ? -1.894 16.642 8.215 1.00 95.38 162 ARG A O 1
ATOM 1158 N N . THR A 1 163 ? -0.948 15.862 6.346 1.00 96.06 163 THR A N 1
ATOM 1159 C CA . THR A 1 163 ? -2.148 15.975 5.506 1.00 96.06 163 THR A CA 1
ATOM 1160 C C . THR A 1 163 ? -2.762 14.625 5.126 1.00 96.06 163 THR A C 1
ATOM 1162 O O . THR A 1 163 ? -3.626 14.587 4.246 1.00 96.06 163 THR A O 1
ATOM 1165 N N . THR A 1 164 ? -2.402 13.540 5.824 1.00 96.88 164 THR A N 1
ATOM 1166 C CA . THR A 1 164 ? -2.894 12.177 5.550 1.00 96.88 164 THR A CA 1
ATOM 1167 C C . THR A 1 164 ? -4.424 12.079 5.548 1.00 96.88 164 THR A C 1
ATOM 1169 O O . THR A 1 164 ? -4.991 11.446 4.660 1.00 96.88 164 THR A O 1
ATOM 1172 N N . GLY A 1 165 ? -5.135 12.783 6.436 1.00 96.94 165 GLY A N 1
ATOM 1173 C CA . GLY A 1 165 ? -6.606 12.787 6.416 1.00 96.94 165 GLY A CA 1
ATOM 1174 C C . GLY A 1 165 ? -7.195 13.340 5.111 1.00 96.94 165 GLY A C 1
ATOM 1175 O O . GLY A 1 165 ? -8.239 12.895 4.634 1.00 96.94 165 GLY A O 1
ATOM 1176 N N . GLN A 1 166 ? -6.489 14.266 4.453 1.00 97.25 166 GLN A N 1
ATOM 1177 C CA . GLN A 1 166 ? -6.889 14.807 3.149 1.00 97.25 166 GLN A CA 1
ATOM 1178 C C . GLN A 1 166 ? -6.607 13.831 1.997 1.00 97.25 166 GLN A C 1
ATOM 1180 O O . GLN A 1 166 ? -7.272 13.919 0.963 1.00 97.25 166 GLN A O 1
ATOM 1185 N N . LEU A 1 167 ? -5.631 12.930 2.156 1.00 96.00 167 LEU A N 1
ATOM 1186 C CA . LEU A 1 167 ? -5.407 11.798 1.256 1.00 96.00 167 LEU A CA 1
ATOM 1187 C C . LEU A 1 167 ? -6.526 10.762 1.424 1.00 96.00 167 LEU A C 1
ATOM 1189 O O . LEU A 1 167 ? -7.151 10.382 0.436 1.00 96.00 167 LEU A O 1
ATOM 1193 N N . ALA A 1 168 ? -6.829 10.366 2.665 1.00 95.38 168 ALA A N 1
ATOM 1194 C CA . ALA A 1 168 ? -7.897 9.415 2.980 1.00 95.38 168 ALA A CA 1
ATOM 1195 C C . ALA A 1 168 ? -9.280 9.901 2.508 1.00 95.38 168 ALA A C 1
ATOM 1197 O O . ALA A 1 168 ? -10.111 9.109 2.075 1.00 95.38 168 ALA A O 1
ATOM 1198 N N . ALA A 1 169 ? -9.513 11.214 2.470 1.00 95.62 169 ALA A N 1
ATOM 1199 C CA . ALA A 1 169 ? -10.734 11.786 1.901 1.00 95.62 169 ALA A CA 1
ATOM 1200 C C . ALA A 1 169 ? -10.932 11.505 0.391 1.00 95.62 169 ALA A C 1
ATOM 1202 O O . ALA A 1 169 ? -12.026 11.728 -0.128 1.00 95.62 169 ALA A O 1
ATOM 1203 N N . LEU A 1 170 ? -9.908 11.030 -0.333 1.00 94.12 170 LEU A N 1
ATOM 1204 C CA . LEU A 1 170 ? -10.023 10.642 -1.746 1.00 94.12 170 LEU A CA 1
ATOM 1205 C C . LEU A 1 170 ? -10.633 9.243 -1.949 1.00 94.12 170 LEU A C 1
ATOM 1207 O O . LEU A 1 170 ? -11.014 8.916 -3.075 1.00 94.12 170 LEU A O 1
ATOM 1211 N N . GLY A 1 171 ? -10.744 8.426 -0.894 1.00 91.50 171 GLY A N 1
ATOM 1212 C CA . GLY A 1 171 ? -11.260 7.058 -0.957 1.00 91.50 171 GLY A CA 1
ATOM 1213 C C . GLY A 1 171 ? -10.463 6.107 -0.068 1.00 91.50 171 GLY A C 1
ATOM 1214 O O . GLY A 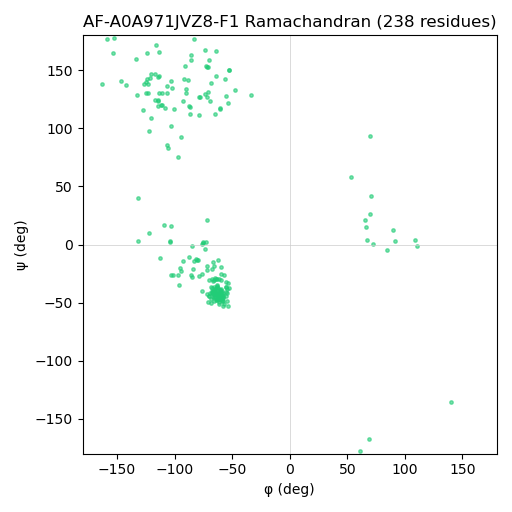1 171 ? -10.144 6.423 1.073 1.00 91.50 171 GLY A O 1
ATOM 1215 N N . HIS A 1 17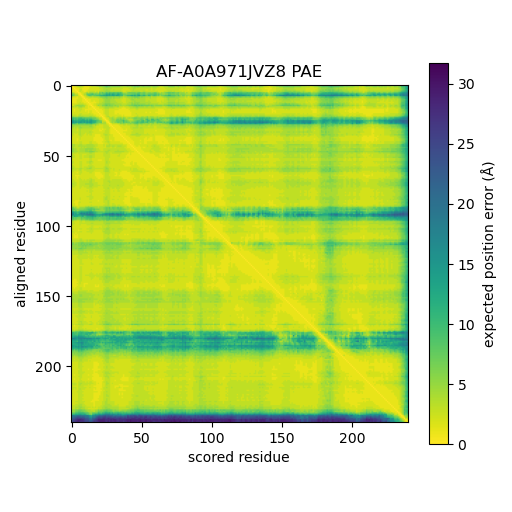2 ? -10.124 4.923 -0.578 1.00 96.44 172 HIS A N 1
ATOM 1216 C CA . HIS A 1 172 ? -9.200 4.044 0.139 1.00 96.44 172 HIS A CA 1
ATOM 1217 C C . HIS A 1 172 ? -7.785 4.596 0.031 1.00 96.44 172 HIS A C 1
ATOM 1219 O O . HIS A 1 172 ? -7.316 4.863 -1.072 1.00 96.44 172 HIS A O 1
ATOM 1225 N N . ALA A 1 173 ? -7.093 4.727 1.158 1.00 96.75 173 ALA A N 1
ATOM 1226 C CA . ALA A 1 173 ? -5.713 5.190 1.198 1.00 96.75 173 ALA A CA 1
ATOM 1227 C C . ALA A 1 173 ? -4.782 4.153 1.837 1.00 96.75 173 ALA A C 1
ATOM 1229 O O . ALA A 1 173 ? -5.174 3.406 2.748 1.00 96.75 173 ALA A O 1
ATOM 1230 N N . MET A 1 174 ? -3.553 4.129 1.331 1.00 96.06 174 MET A N 1
ATOM 1231 C CA . MET A 1 174 ? -2.449 3.308 1.804 1.00 96.06 174 MET A CA 1
ATOM 1232 C C . MET A 1 174 ? -1.354 4.191 2.397 1.00 96.06 174 MET A C 1
ATOM 1234 O O . MET A 1 174 ? -1.102 5.280 1.892 1.00 96.06 174 MET A O 1
ATOM 1238 N N . ALA A 1 175 ? -0.697 3.699 3.445 1.00 93.62 175 ALA A N 1
ATOM 1239 C CA . ALA A 1 175 ? 0.562 4.254 3.927 1.00 93.62 175 ALA A CA 1
ATOM 1240 C C . ALA A 1 175 ? 1.706 3.272 3.662 1.00 93.62 175 ALA A C 1
ATOM 1242 O O . ALA A 1 175 ? 1.613 2.084 3.998 1.00 93.62 175 ALA A O 1
ATOM 1243 N N . SER A 1 176 ? 2.779 3.790 3.073 1.00 83.12 176 SER A N 1
ATOM 1244 C CA . SER A 1 176 ? 3.996 3.052 2.755 1.00 83.12 176 SER A CA 1
ATOM 1245 C C . SER A 1 176 ? 5.161 3.586 3.582 1.00 83.12 176 SER A C 1
ATOM 1247 O O . SER A 1 176 ? 5.482 4.761 3.474 1.00 83.12 176 SER A O 1
ATOM 1249 N N . GLY A 1 177 ? 5.817 2.710 4.352 1.00 79.81 177 GLY A N 1
ATOM 1250 C CA . GLY A 1 177 ? 7.144 2.957 4.937 1.00 79.81 177 GLY A CA 1
ATOM 1251 C C . GLY A 1 177 ? 7.282 4.141 5.920 1.00 79.81 177 GLY A C 1
ATOM 1252 O O . GLY A 1 177 ? 6.301 4.789 6.281 1.00 79.81 177 GLY A O 1
ATOM 1253 N N . PRO A 1 178 ? 8.510 4.390 6.418 1.00 79.38 178 PRO A N 1
ATOM 1254 C CA . PRO A 1 178 ? 8.856 5.594 7.169 1.00 79.38 178 PRO A CA 1
ATOM 1255 C C . PRO A 1 178 ? 8.953 6.828 6.259 1.00 79.38 178 PRO A C 1
ATOM 1257 O O . PRO A 1 178 ? 9.020 6.734 5.033 1.00 79.38 178 PRO A O 1
ATOM 1260 N N . VAL A 1 179 ? 9.012 8.005 6.878 1.00 77.06 179 VAL A N 1
ATOM 1261 C CA . VAL A 1 179 ? 9.142 9.291 6.182 1.00 77.06 179 VAL A CA 1
ATOM 1262 C C . VAL A 1 179 ? 10.445 9.334 5.376 1.00 77.06 179 VAL A C 1
ATOM 1264 O O . VAL A 1 179 ? 11.534 9.285 5.943 1.00 77.06 179 VAL A O 1
ATOM 1267 N N . GLY A 1 180 ? 10.335 9.432 4.048 1.00 63.78 180 GLY A N 1
ATOM 1268 C CA . GLY A 1 180 ? 11.476 9.533 3.135 1.00 63.78 180 GLY A CA 1
ATOM 1269 C C . GLY A 1 180 ? 12.390 8.308 3.059 1.00 63.78 180 GLY A C 1
ATOM 1270 O O . GLY A 1 180 ? 13.549 8.424 2.654 1.00 63.78 180 GLY A O 1
ATOM 1271 N N . GLY A 1 181 ? 11.901 7.126 3.441 1.00 72.25 181 GLY A N 1
ATOM 1272 C CA . GLY A 1 181 ? 12.697 5.907 3.365 1.00 72.25 181 GLY A CA 1
ATOM 1273 C C . GLY A 1 181 ? 11.870 4.632 3.346 1.00 72.25 181 GLY A C 1
ATOM 1274 O O . GLY A 1 181 ? 10.658 4.637 3.489 1.00 72.25 181 GLY A O 1
ATOM 1275 N N . GLN A 1 182 ? 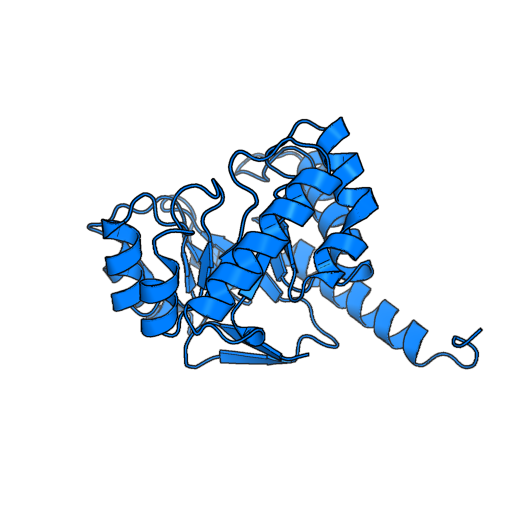12.543 3.493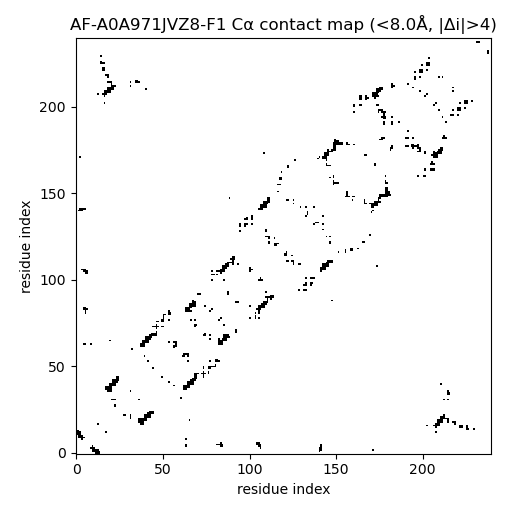 3.208 1.00 70.50 182 GLN A N 1
ATOM 1276 C CA . GLN A 1 182 ? 11.914 2.177 3.318 1.00 70.50 182 GLN A CA 1
ATOM 1277 C C . GLN A 1 182 ? 12.582 1.380 4.433 1.00 70.50 182 GLN A C 1
ATOM 1279 O O . GLN A 1 182 ? 13.801 1.428 4.582 1.00 70.50 182 GLN A O 1
ATOM 1284 N N . VAL A 1 183 ? 11.801 0.584 5.169 1.00 68.81 183 VAL A N 1
ATOM 1285 C CA . VAL A 1 183 ? 12.378 -0.469 6.017 1.00 68.81 183 VAL A CA 1
ATOM 1286 C C . VAL A 1 183 ? 12.958 -1.539 5.094 1.00 68.81 183 VAL A C 1
ATOM 1288 O O . VAL A 1 183 ? 12.243 -2.073 4.238 1.00 68.81 183 VAL A O 1
ATOM 1291 N N . ALA A 1 184 ? 14.243 -1.843 5.251 1.00 70.38 184 ALA A N 1
ATOM 1292 C CA . ALA A 1 184 ? 14.987 -2.837 4.482 1.00 70.38 184 ALA A CA 1
ATOM 1293 C C . ALA A 1 184 ? 15.634 -3.872 5.425 1.00 70.38 184 ALA A C 1
ATOM 1295 O O . ALA A 1 184 ? 15.725 -3.629 6.633 1.00 70.38 184 ALA A O 1
ATOM 1296 N N . PRO A 1 185 ? 16.096 -5.029 4.911 1.00 65.50 185 PRO A N 1
ATOM 1297 C CA . PRO A 1 185 ? 16.921 -5.937 5.703 1.00 65.50 185 PRO A CA 1
ATOM 1298 C C . PRO A 1 185 ? 18.124 -5.186 6.296 1.00 65.50 185 PRO A C 1
ATOM 1300 O O . PRO A 1 185 ? 18.906 -4.588 5.560 1.00 65.50 185 PRO A O 1
ATOM 1303 N N . GLY A 1 186 ? 18.248 -5.189 7.627 1.00 67.12 186 GLY A N 1
ATOM 1304 C CA . GLY A 1 186 ? 19.308 -4.473 8.347 1.00 67.12 186 GLY A CA 1
ATOM 1305 C C . GLY A 1 186 ? 18.980 -3.041 8.789 1.00 67.12 186 GLY A C 1
ATOM 1306 O O . GLY A 1 186 ? 19.851 -2.408 9.380 1.00 67.12 186 GLY A O 1
ATOM 1307 N N . SER A 1 187 ? 17.758 -2.536 8.561 1.00 76.94 187 SER A N 1
ATOM 1308 C CA . SER A 1 187 ? 17.295 -1.281 9.178 1.00 76.94 187 SER A CA 1
ATOM 1309 C C . SER A 1 187 ? 17.474 -1.302 10.700 1.00 76.94 187 SER A C 1
ATOM 1311 O O . SER A 1 187 ? 17.398 -2.363 11.327 1.00 76.94 187 SER A O 1
ATOM 1313 N N . ASP A 1 188 ? 17.691 -0.139 11.307 1.00 81.12 188 ASP A N 1
ATOM 1314 C CA . ASP A 1 188 ? 17.789 -0.012 12.761 1.00 81.12 188 ASP A CA 1
ATOM 1315 C C . ASP A 1 188 ? 16.403 0.086 13.433 1.00 81.12 188 ASP A C 1
ATOM 1317 O O . ASP A 1 188 ? 15.352 0.065 12.780 1.00 81.12 188 ASP A O 1
ATOM 1321 N N . ASP A 1 189 ? 16.397 0.136 14.767 1.00 82.44 189 ASP A N 1
ATOM 1322 C CA . ASP A 1 189 ? 15.166 0.285 15.551 1.00 82.44 189 ASP A CA 1
ATOM 1323 C C . ASP A 1 189 ? 14.480 1.635 15.309 1.00 82.44 189 ASP A C 1
ATOM 1325 O O . ASP A 1 189 ? 13.256 1.714 15.408 1.00 82.44 189 ASP A O 1
ATOM 1329 N N . ALA A 1 190 ? 15.238 2.681 14.963 1.00 79.25 190 ALA A N 1
ATOM 1330 C CA . ALA A 1 190 ? 14.690 4.008 14.708 1.00 79.25 190 ALA A CA 1
ATOM 1331 C C . ALA A 1 190 ? 13.845 4.010 13.428 1.00 79.25 190 ALA A C 1
ATOM 1333 O O . ALA A 1 190 ? 12.673 4.373 13.475 1.00 79.25 190 ALA A O 1
ATOM 1334 N N . GLN A 1 191 ? 14.379 3.492 12.318 1.00 78.81 191 GLN A N 1
ATOM 1335 C CA . GLN A 1 191 ? 13.658 3.377 11.046 1.00 78.81 191 GLN A CA 1
ATOM 1336 C C . GLN A 1 191 ? 12.409 2.497 11.161 1.00 78.81 191 GLN A C 1
ATOM 1338 O O . GLN A 1 191 ? 11.363 2.812 10.586 1.00 78.81 191 GLN A O 1
ATOM 1343 N N . ARG A 1 192 ? 12.494 1.392 11.917 1.00 83.31 192 ARG A N 1
ATOM 1344 C CA . ARG A 1 192 ? 11.317 0.566 12.224 1.00 83.31 192 ARG A CA 1
ATOM 1345 C C . ARG A 1 192 ? 10.294 1.347 13.046 1.00 83.31 192 ARG A C 1
ATOM 1347 O O . ARG A 1 192 ? 9.116 1.348 12.697 1.00 83.31 192 ARG A O 1
ATOM 1354 N N . GLY A 1 193 ? 10.736 2.033 14.098 1.00 87.50 193 GLY A N 1
ATOM 1355 C CA . GLY A 1 193 ? 9.882 2.850 14.960 1.00 87.50 193 GLY A CA 1
ATOM 1356 C C . GLY A 1 19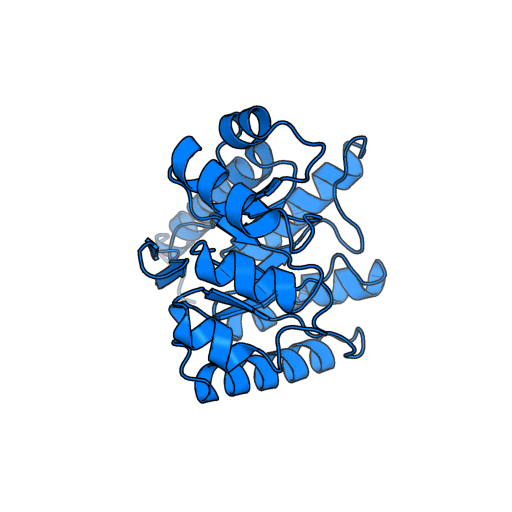3 ? 9.162 3.965 14.200 1.00 87.50 193 GLY A C 1
ATOM 1357 O O . GLY A 1 193 ? 7.955 4.133 14.367 1.00 87.50 193 GLY A O 1
ATOM 1358 N N . GLU A 1 194 ? 9.866 4.668 13.312 1.00 88.06 194 GLU A N 1
ATOM 1359 C CA . GLU A 1 194 ? 9.293 5.698 12.440 1.00 88.06 194 GLU A CA 1
ATOM 1360 C C . GLU A 1 194 ? 8.204 5.131 11.526 1.00 88.06 194 GLU A C 1
ATOM 1362 O O . GLU A 1 194 ? 7.116 5.700 11.448 1.00 88.06 194 GLU A O 1
ATOM 1367 N N . ALA A 1 195 ? 8.447 3.978 10.892 1.00 90.62 195 ALA A N 1
ATOM 1368 C CA . ALA A 1 195 ? 7.455 3.329 10.035 1.00 90.62 195 ALA A CA 1
ATOM 1369 C C . ALA A 1 195 ? 6.177 2.972 10.812 1.00 90.62 195 ALA A C 1
ATOM 1371 O O . ALA A 1 195 ? 5.065 3.174 10.328 1.00 90.62 195 ALA A O 1
ATOM 1372 N N . ILE A 1 196 ? 6.317 2.472 12.044 1.00 94.62 196 ILE A N 1
ATOM 1373 C CA . ILE A 1 196 ? 5.169 2.185 12.911 1.00 94.62 196 ILE A CA 1
ATOM 1374 C C . ILE A 1 196 ? 4.441 3.472 13.317 1.00 94.62 196 ILE A C 1
ATOM 1376 O O . ILE A 1 196 ? 3.211 3.497 13.285 1.00 94.62 196 ILE A O 1
ATOM 1380 N N . GLY A 1 197 ? 5.168 4.547 13.632 1.00 94.88 197 GLY A N 1
ATOM 1381 C CA . GLY A 1 197 ? 4.581 5.861 13.911 1.00 94.88 197 GLY A CA 1
ATOM 1382 C C . GLY A 1 197 ? 3.749 6.393 12.740 1.00 94.88 197 GLY A C 1
ATOM 1383 O O . GLY A 1 197 ? 2.608 6.817 12.940 1.00 94.88 197 GLY A O 1
ATOM 1384 N N . VAL A 1 198 ? 4.275 6.285 11.514 1.00 95.44 198 VAL A N 1
ATOM 1385 C CA . VAL A 1 198 ? 3.551 6.623 10.278 1.00 95.44 198 VAL A CA 1
ATOM 1386 C C . VAL A 1 198 ? 2.283 5.783 10.141 1.00 95.44 198 VAL A C 1
ATOM 1388 O O . VAL A 1 198 ? 1.212 6.339 9.908 1.00 95.44 198 VAL A O 1
ATOM 1391 N N . HIS A 1 199 ? 2.363 4.462 10.332 1.00 96.94 199 HIS A N 1
ATOM 1392 C CA . HIS A 1 199 ? 1.193 3.587 10.224 1.00 96.94 199 HIS A CA 1
ATOM 1393 C C . HIS A 1 199 ? 0.092 3.932 11.232 1.00 96.94 199 HIS A C 1
ATOM 1395 O O . HIS A 1 199 ? -1.080 3.957 10.859 1.00 96.94 199 HIS A O 1
ATOM 1401 N N . VAL A 1 200 ? 0.443 4.212 12.491 1.00 97.50 200 VAL A N 1
ATOM 1402 C CA . VAL A 1 200 ? -0.534 4.595 13.524 1.00 97.50 200 VAL A CA 1
ATOM 1403 C C . VAL A 1 200 ? -1.243 5.889 13.131 1.00 97.50 200 VAL A C 1
ATOM 1405 O O . VAL A 1 200 ? -2.474 5.926 13.118 1.00 97.50 200 VAL A O 1
ATOM 1408 N N . LEU A 1 201 ? -0.487 6.924 12.747 1.00 96.94 201 LEU A N 1
ATOM 1409 C CA . LEU A 1 201 ? -1.064 8.196 12.307 1.00 96.94 201 LEU A CA 1
ATOM 1410 C C . LEU A 1 201 ? -1.940 8.000 11.066 1.00 96.94 201 LEU A C 1
ATOM 1412 O O . LEU A 1 201 ? -3.061 8.497 11.013 1.00 96.94 201 LEU A O 1
ATOM 1416 N N . ALA A 1 202 ? -1.487 7.208 10.098 1.00 96.81 202 ALA A N 1
ATOM 1417 C CA . ALA A 1 202 ? -2.257 6.937 8.897 1.00 96.81 202 ALA A CA 1
ATOM 1418 C C . ALA A 1 202 ? -3.594 6.244 9.199 1.00 96.81 202 ALA A C 1
ATOM 1420 O O . ALA A 1 202 ? -4.621 6.622 8.638 1.00 96.81 202 ALA A O 1
ATOM 1421 N N . VAL A 1 203 ? -3.618 5.259 10.104 1.00 97.50 203 VAL A N 1
ATOM 1422 C CA . VAL A 1 203 ? -4.862 4.579 10.507 1.00 97.50 203 VAL A CA 1
ATOM 1423 C C . VAL A 1 203 ? -5.805 5.538 11.233 1.00 97.50 203 VAL A C 1
ATOM 1425 O O . VAL A 1 203 ? -7.004 5.541 10.923 1.00 97.50 203 VAL A O 1
ATOM 1428 N N . MET A 1 204 ? -5.271 6.367 12.139 1.00 96.88 204 MET A N 1
ATOM 1429 C CA . MET A 1 204 ? -6.010 7.441 12.818 1.00 96.88 204 MET A CA 1
ATOM 1430 C C . MET A 1 204 ? -6.684 8.390 11.818 1.00 96.88 204 MET A C 1
ATOM 1432 O O . MET A 1 204 ? -7.850 8.735 11.992 1.00 96.88 204 MET A O 1
ATOM 14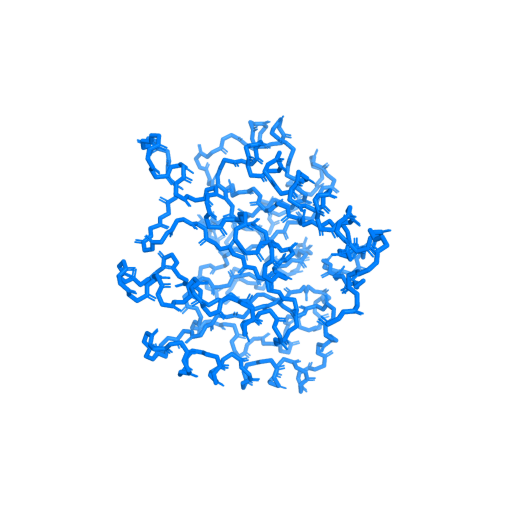36 N N . GLU A 1 205 ? -5.980 8.739 10.741 1.00 96.81 205 GLU A N 1
ATOM 1437 C CA . GLU A 1 205 ? -6.433 9.670 9.701 1.00 96.81 205 GLU A CA 1
ATOM 1438 C C . GLU A 1 205 ? -7.292 9.021 8.598 1.00 96.81 205 GLU A C 1
ATOM 1440 O O . GLU A 1 205 ? -7.774 9.705 7.698 1.00 96.81 205 GLU A O 1
ATOM 1445 N N . GLY A 1 206 ? -7.527 7.706 8.656 1.00 95.69 206 GLY A N 1
ATOM 1446 C CA . GLY A 1 206 ? -8.464 7.020 7.760 1.00 95.69 206 GLY A CA 1
ATOM 1447 C C . GLY A 1 206 ? -7.842 6.081 6.723 1.00 95.69 206 GLY A C 1
ATOM 1448 O O . GLY A 1 206 ? -8.591 5.411 6.011 1.00 95.69 206 GLY A O 1
ATOM 1449 N N . CYS A 1 207 ? -6.514 5.943 6.656 1.00 97.00 207 CYS A N 1
ATOM 1450 C CA . CYS A 1 207 ? -5.883 4.911 5.828 1.00 97.00 207 CYS A CA 1
ATOM 1451 C C . CYS A 1 207 ? -6.255 3.511 6.330 1.00 97.00 207 CYS A C 1
ATOM 1453 O O . CYS A 1 207 ? -6.418 3.272 7.533 1.00 97.00 207 CYS A O 1
ATOM 1455 N N . ARG A 1 208 ? -6.407 2.567 5.397 1.00 96.19 208 ARG A N 1
ATOM 1456 C CA . ARG A 1 208 ? -6.825 1.184 5.696 1.00 96.19 208 ARG A CA 1
ATOM 1457 C C . ARG A 1 208 ? -5.962 0.118 5.037 1.00 96.19 208 ARG A C 1
ATOM 1459 O O . ARG A 1 208 ? -6.250 -1.063 5.205 1.00 96.19 208 ARG A O 1
ATOM 1466 N N . LEU A 1 209 ? -4.906 0.510 4.330 1.00 97.25 209 LEU A N 1
ATOM 1467 C CA . LEU A 1 209 ? -3.840 -0.392 3.909 1.00 97.25 209 LEU A CA 1
ATOM 1468 C C . LEU A 1 209 ? -2.506 0.134 4.433 1.00 97.25 209 LEU A C 1
ATOM 1470 O O . LEU A 1 209 ? -2.233 1.330 4.369 1.00 97.25 209 LEU A O 1
ATOM 1474 N N . LEU A 1 210 ? -1.673 -0.770 4.927 1.00 96.75 210 LEU A N 1
ATOM 1475 C CA . LEU A 1 210 ? -0.327 -0.494 5.413 1.00 96.75 210 LEU A CA 1
ATOM 1476 C C . LEU A 1 210 ? 0.637 -1.399 4.662 1.00 96.75 210 LEU A C 1
ATOM 1478 O O . LEU A 1 210 ? 0.400 -2.604 4.590 1.00 96.75 210 LEU A O 1
ATOM 1482 N N . ARG A 1 211 ? 1.718 -0.853 4.113 1.00 94.31 211 ARG A N 1
ATOM 1483 C CA . ARG A 1 211 ? 2.726 -1.634 3.390 1.00 94.31 211 ARG A CA 1
ATOM 1484 C C . ARG A 1 211 ? 4.054 -1.595 4.132 1.00 94.31 211 ARG A C 1
ATOM 1486 O O . ARG A 1 211 ? 4.656 -0.534 4.287 1.00 94.31 211 ARG A O 1
ATOM 1493 N N . THR A 1 212 ? 4.543 -2.764 4.548 1.00 92.25 212 THR A N 1
ATOM 1494 C CA . THR A 1 212 ? 5.723 -2.859 5.419 1.00 92.25 212 THR A CA 1
ATOM 1495 C C . THR A 1 212 ? 6.494 -4.171 5.261 1.00 92.25 212 THR A C 1
ATOM 1497 O O . THR A 1 212 ? 5.992 -5.149 4.705 1.00 92.25 212 THR A O 1
ATOM 1500 N N . ARG A 1 213 ? 7.724 -4.186 5.783 1.00 91.00 213 ARG A N 1
ATOM 1501 C CA . ARG A 1 213 ? 8.500 -5.408 6.046 1.00 91.00 213 ARG A CA 1
ATOM 1502 C C . ARG A 1 213 ? 8.378 -5.905 7.489 1.00 91.00 213 ARG A C 1
ATOM 1504 O O . ARG A 1 213 ? 8.629 -7.073 7.721 1.00 91.00 213 ARG A O 1
ATOM 1511 N N . ASP A 1 214 ? 7.983 -5.048 8.431 1.00 91.38 214 ASP A N 1
ATOM 1512 C CA . ASP A 1 214 ? 7.726 -5.425 9.829 1.00 91.38 214 ASP A CA 1
ATOM 1513 C C . ASP A 1 214 ? 6.221 -5.655 10.022 1.00 91.38 214 ASP A C 1
ATOM 1515 O O . ASP A 1 214 ? 5.478 -4.789 10.501 1.00 91.38 214 ASP A O 1
ATOM 1519 N N . VAL A 1 215 ? 5.749 -6.800 9.530 1.00 93.94 215 VAL A N 1
ATOM 1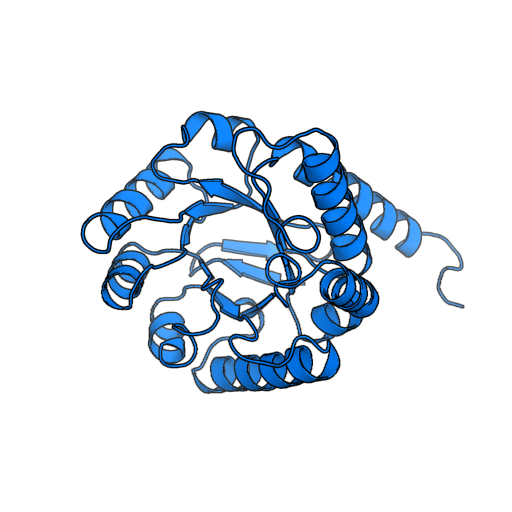520 C CA . VAL A 1 215 ? 4.320 -7.110 9.412 1.00 93.94 215 VAL A CA 1
ATOM 1521 C C . VAL A 1 215 ? 3.711 -7.317 10.788 1.00 93.94 215 VAL A C 1
ATOM 1523 O O . VAL A 1 215 ? 2.639 -6.780 11.086 1.00 93.94 215 VAL A O 1
ATOM 1526 N N . ARG A 1 216 ? 4.406 -8.061 11.655 1.00 94.50 216 ARG A N 1
ATOM 1527 C CA . ARG A 1 216 ? 3.905 -8.380 12.996 1.00 94.50 216 ARG A CA 1
ATOM 1528 C C . ARG A 1 216 ? 3.691 -7.117 13.827 1.00 94.50 216 ARG A C 1
ATOM 1530 O O . ARG A 1 216 ? 2.651 -6.996 14.481 1.00 94.50 216 ARG A O 1
ATOM 1537 N N . THR A 1 217 ? 4.654 -6.197 13.823 1.00 94.94 217 THR A N 1
ATOM 1538 C CA . THR A 1 217 ? 4.562 -4.969 14.623 1.00 94.94 217 THR A CA 1
ATOM 1539 C C . THR A 1 217 ? 3.533 -4.017 14.032 1.00 94.94 217 THR A C 1
ATOM 1541 O O . THR A 1 217 ? 2.697 -3.500 14.776 1.00 94.94 217 THR A O 1
ATOM 1544 N N . ALA A 1 218 ? 3.506 -3.859 12.703 1.00 95.69 218 ALA A N 1
ATOM 1545 C CA . ALA A 1 218 ? 2.509 -3.028 12.033 1.00 95.69 218 ALA A CA 1
ATOM 1546 C C . ALA A 1 218 ? 1.080 -3.513 12.292 1.00 95.69 218 ALA A C 1
ATOM 1548 O O . ALA A 1 218 ? 0.228 -2.688 12.618 1.00 95.69 218 ALA A O 1
ATOM 1549 N N . ARG A 1 219 ? 0.817 -4.831 12.237 1.00 96.12 219 ARG A N 1
ATOM 1550 C CA . ARG A 1 219 ? -0.509 -5.360 12.592 1.00 96.12 219 ARG A CA 1
ATOM 1551 C C . ARG A 1 219 ? -0.883 -4.983 14.019 1.00 96.12 219 ARG A C 1
ATOM 1553 O O . ARG A 1 219 ? -1.955 -4.437 14.232 1.00 96.12 219 ARG A O 1
ATOM 1560 N N . ARG A 1 220 ? -0.017 -5.269 14.995 1.00 96.88 220 ARG A N 1
ATOM 1561 C CA . ARG A 1 220 ? -0.332 -5.008 16.410 1.00 96.88 220 ARG A CA 1
ATOM 1562 C C . ARG A 1 220 ? -0.651 -3.534 16.659 1.00 96.88 220 ARG A C 1
ATOM 1564 O O . ARG A 1 220 ? -1.594 -3.231 17.383 1.00 96.88 220 ARG A O 1
ATOM 1571 N N . ALA A 1 221 ? 0.115 -2.634 16.044 1.00 96.94 221 ALA A N 1
ATOM 1572 C CA . ALA A 1 221 ? -0.123 -1.199 16.139 1.00 96.94 221 ALA A CA 1
ATOM 1573 C C . ALA A 1 221 ? -1.447 -0.788 15.470 1.00 96.94 221 ALA A C 1
ATOM 1575 O O . ALA A 1 221 ? -2.216 -0.013 16.042 1.00 96.94 221 ALA A O 1
ATOM 1576 N N . ALA A 1 222 ? -1.736 -1.334 14.286 1.00 96.75 222 ALA A N 1
ATOM 1577 C CA . ALA A 1 222 ? -2.963 -1.063 13.549 1.00 96.75 222 ALA A CA 1
ATOM 1578 C C . ALA A 1 222 ? -4.214 -1.564 14.284 1.00 96.75 222 ALA A C 1
ATOM 1580 O O . ALA A 1 222 ? -5.179 -0.814 14.408 1.00 96.75 222 ALA A O 1
ATOM 1581 N N . ASP A 1 223 ? -4.179 -2.789 14.812 1.00 96.81 223 ASP A N 1
ATOM 1582 C CA . ASP A 1 223 ? -5.280 -3.396 15.563 1.00 96.81 223 ASP A CA 1
ATOM 1583 C C . ASP A 1 223 ? -5.614 -2.568 16.812 1.00 96.81 223 ASP A C 1
ATOM 1585 O O . ASP A 1 223 ? -6.774 -2.209 17.013 1.00 96.81 223 ASP A O 1
ATOM 1589 N N . LEU A 1 224 ? -4.599 -2.170 17.593 1.00 97.94 224 LEU A N 1
ATOM 1590 C CA . LEU A 1 224 ? -4.783 -1.295 18.756 1.00 97.94 224 LEU A CA 1
ATOM 1591 C C . LEU A 1 224 ? -5.364 0.074 18.363 1.00 97.94 224 LEU A C 1
ATOM 1593 O O . LEU A 1 224 ? -6.247 0.601 19.036 1.00 97.94 224 LEU A O 1
ATOM 1597 N N . THR A 1 225 ? -4.878 0.662 17.267 1.00 97.94 225 THR A N 1
ATOM 1598 C CA . THR A 1 225 ? -5.361 1.968 16.786 1.00 97.94 225 THR A CA 1
ATOM 1599 C C . THR A 1 225 ? -6.824 1.883 16.348 1.00 97.94 225 THR A C 1
ATOM 1601 O O . THR A 1 225 ? -7.634 2.748 16.674 1.00 97.94 225 THR A O 1
ATOM 1604 N N . VAL A 1 226 ? -7.195 0.814 15.644 1.00 96.69 226 VAL A N 1
ATOM 1605 C CA . VAL A 1 226 ? -8.582 0.539 15.258 1.00 96.69 226 VAL A CA 1
ATOM 1606 C C . VAL A 1 226 ? -9.467 0.318 16.487 1.00 96.69 226 VAL A C 1
ATOM 1608 O O . VAL A 1 226 ? -10.581 0.842 16.523 1.00 96.69 226 VAL A O 1
ATOM 1611 N N . GLU A 1 227 ? -8.992 -0.422 17.490 1.00 96.62 227 GLU A N 1
ATOM 1612 C CA . GLU A 1 227 ? -9.694 -0.614 18.765 1.00 96.62 227 GLU A CA 1
ATOM 1613 C C . GLU A 1 227 ? -9.962 0.728 19.461 1.00 96.62 227 GLU A C 1
ATOM 1615 O O . GLU A 1 227 ? -11.098 1.001 19.854 1.00 96.62 227 GLU A O 1
ATOM 1620 N N . LEU A 1 228 ? -8.960 1.611 19.522 1.00 96.44 228 LEU A N 1
ATOM 1621 C CA . LEU A 1 228 ? -9.109 2.966 20.054 1.00 96.44 228 LEU A CA 1
ATOM 1622 C C . LEU A 1 228 ? -10.162 3.775 19.282 1.00 96.44 228 LEU A C 1
ATOM 1624 O O . LEU A 1 228 ? -11.042 4.375 19.897 1.00 96.44 228 LEU A O 1
ATOM 1628 N N . LEU A 1 229 ? -10.107 3.779 17.946 1.00 94.44 229 LEU A N 1
ATOM 1629 C CA . LEU A 1 229 ? -11.074 4.507 17.114 1.00 94.44 229 LEU A CA 1
ATOM 1630 C C . LEU A 1 229 ? -12.512 4.028 17.352 1.00 94.44 229 LEU A C 1
ATOM 1632 O O . LEU A 1 229 ? -13.435 4.841 17.396 1.00 94.44 229 LEU A O 1
ATOM 1636 N N . ARG A 1 230 ? -12.707 2.717 17.545 1.00 92.44 230 ARG A N 1
ATOM 1637 C CA . ARG A 1 230 ? -14.012 2.163 17.926 1.00 92.44 230 ARG A CA 1
ATOM 1638 C C . ARG A 1 230 ? -14.449 2.653 19.299 1.00 92.44 230 ARG A C 1
ATOM 1640 O O . ARG A 1 230 ? -15.578 3.110 19.441 1.00 92.44 230 ARG A O 1
ATOM 1647 N N . HIS A 1 231 ? -13.553 2.588 20.280 1.00 93.19 231 HIS A N 1
ATOM 1648 C CA . HIS A 1 231 ? -13.844 3.028 21.639 1.00 93.19 231 HIS A CA 1
ATOM 1649 C C . HIS A 1 231 ? -14.275 4.501 21.682 1.00 93.19 231 HIS A C 1
ATOM 1651 O O . HIS A 1 231 ? -15.259 4.836 22.336 1.00 93.19 231 HIS A O 1
ATOM 1657 N N . VAL A 1 232 ? -13.589 5.372 20.934 1.00 90.75 232 VAL A N 1
ATOM 1658 C CA . VAL A 1 232 ? -13.936 6.799 20.826 1.00 90.75 232 VAL A CA 1
ATOM 1659 C C . VAL A 1 232 ? -15.297 7.000 20.153 1.00 90.75 232 VAL A C 1
ATOM 1661 O O . VAL A 1 232 ? -16.086 7.816 20.621 1.00 90.75 232 VAL A O 1
ATOM 1664 N N . ALA A 1 233 ? -15.603 6.250 19.091 1.00 87.06 233 ALA A N 1
ATOM 1665 C CA . ALA A 1 233 ? -16.886 6.354 18.391 1.00 87.06 233 ALA A CA 1
ATOM 1666 C C . ALA A 1 233 ? -18.082 5.877 19.239 1.00 87.06 233 ALA A C 1
ATOM 1668 O O . ALA A 1 233 ? -19.199 6.360 19.062 1.00 87.06 233 ALA A O 1
ATOM 1669 N N . GLU A 1 234 ? -17.854 4.931 20.150 1.00 87.31 234 GLU A N 1
ATOM 1670 C CA . GLU A 1 234 ? -18.870 4.369 21.047 1.00 87.31 234 GLU A CA 1
ATOM 1671 C C . GLU A 1 234 ? -19.018 5.181 22.359 1.00 87.31 234 GLU A C 1
ATOM 1673 O O . GLU A 1 234 ? -19.978 4.980 23.108 1.00 87.31 234 GLU A O 1
ATOM 1678 N N . ALA A 1 235 ? -18.106 6.123 22.643 1.00 80.19 235 ALA A N 1
ATOM 1679 C CA . ALA A 1 235 ? -18.110 6.916 23.870 1.00 80.19 235 ALA A CA 1
ATOM 1680 C C . ALA A 1 235 ? -19.265 7.950 23.904 1.00 80.19 235 ALA A C 1
ATOM 1682 O O . ALA A 1 235 ? -19.437 8.732 22.962 1.00 80.19 235 ALA A O 1
ATOM 1683 N N . PRO A 1 236 ? -20.044 8.032 25.005 1.00 60.66 236 PRO A N 1
ATOM 1684 C CA . PRO A 1 236 ? -21.093 9.038 25.152 1.00 60.66 236 PRO A CA 1
ATOM 1685 C C . PRO A 1 236 ? -20.512 10.460 25.097 1.00 60.66 236 PRO A C 1
ATOM 1687 O O . PRO A 1 236 ? -19.728 10.841 25.964 1.00 60.66 236 PRO A O 1
ATOM 1690 N N . GLY A 1 237 ? -20.918 11.256 24.102 1.00 64.00 237 GLY A N 1
ATOM 1691 C CA . GLY A 1 237 ? -20.540 12.673 23.976 1.00 64.00 237 GLY A CA 1
ATOM 1692 C C . GLY A 1 237 ? -19.554 13.020 22.853 1.00 64.00 237 GLY A C 1
ATOM 1693 O O . GLY A 1 237 ? -19.203 14.186 22.725 1.00 64.00 237 GLY A O 1
ATOM 1694 N N . ALA A 1 238 ? -19.146 12.066 22.008 1.00 57.25 238 ALA A N 1
ATOM 1695 C CA . ALA A 1 238 ? -18.219 12.308 20.890 1.00 57.25 238 ALA A CA 1
ATOM 1696 C C . ALA A 1 238 ? -18.816 13.087 19.689 1.00 57.25 238 ALA A C 1
ATOM 1698 O O . ALA A 1 238 ? -18.128 13.318 18.699 1.00 57.25 238 ALA A O 1
ATOM 1699 N N . ALA A 1 239 ? -20.082 13.508 19.768 1.00 49.59 239 ALA A N 1
ATOM 1700 C CA . ALA A 1 239 ? -20.693 14.450 18.833 1.00 49.59 239 ALA A CA 1
ATOM 1701 C C . ALA A 1 239 ? -20.843 15.821 19.515 1.00 49.59 239 ALA A C 1
ATOM 1703 O O . ALA A 1 239 ? -21.904 16.130 20.062 1.00 49.59 239 ALA A O 1
ATOM 1704 N N . ALA A 1 240 ? -19.772 16.613 19.506 1.00 40.94 240 ALA A N 1
ATOM 1705 C CA . ALA A 1 240 ? -19.787 18.041 19.817 1.00 40.94 240 ALA A CA 1
ATOM 1706 C C . ALA A 1 240 ? -18.834 18.774 18.869 1.00 40.94 240 ALA A C 1
ATOM 1708 O O . ALA A 1 240 ? -17.670 18.328 18.759 1.00 40.94 240 ALA A O 1
#

Foldseek 3Di:
DWAFFFPPDIDDLPLAFFEAAEDEPPDDPVVSVVLPHQEHEYEDDALVCLLVVLLVSCVVRVHAYEYAYPAPSNVLSNLVSGRREYEHLQQPHCLVCLLVCQVSRHAYEHEQHPFPLQLVRRLVSLLVSQVSSVVSVDDLSRYEYEDPQLQDDQVSSVNNLVCLLVRLVSGAYEYAFAGNHADDVPDDPVRVVRLLVSLLSNLLSRHRYYYHNSSNSNRVSRNVSSVVVVVLVPDPPNPD